Protein AF-A0AAJ1VLD1-F1 (afdb_monomer_lite)

Foldseek 3Di:
DDPVVLCVLCVLVVVLVVVVQKDWDDWDAFADCDDPHDRLLVVCVVFDDPLCNVVSVHGQWGWTKIWGPDDPPPPPDDDTWMFIWTQHGSVPQPDPVQKDAPDPPPQADEPPDPHDDAHGIWGFRTDDPQKGWTDGTCVVVDQWIWIDRNVHHTYTLQAGPNLVSSLCSLLVRGPPCSVLSVCVPPNPPDDPPPRAGPNNVSQVVVCVSRVPRDPVVSVVSSVVRGDD

Sequence (228 aa):
MDKYDYQRLVKPLIEAEDLKLIKFIGGNGPRSTKSKGKDFFNEYKDYLINKMHEFYSFTNGYSYEWEGNIPANIGGQKTSERGIINILPLDELFQKHSVIELEVGRGYYIQGEDSFSKTGQFIPVDYIEDICAGVFSKENEDEMVYFHDFGIDFYPLKINFEGYVELVFAARGYMMWQYVLVYLEYGKYDVAMLGKSRYDDFAENMPIIFPDFNMEEFIKLYESLKIK

Structure (mmCIF, N/CA/C/O backbone):
data_AF-A0AAJ1VLD1-F1
#
_entry.id   AF-A0AAJ1VLD1-F1
#
loop_
_atom_site.group_PDB
_atom_site.id
_atom_site.type_symbol
_atom_site.label_atom_id
_atom_site.label_alt_id
_atom_site.label_comp_id
_atom_site.label_asym_id
_atom_site.label_entity_id
_atom_site.label_seq_id
_atom_site.pdbx_PDB_ins_code
_atom_site.Cartn_x
_atom_site.Cartn_y
_atom_site.Cartn_z
_atom_site.occupancy
_atom_site.B_iso_or_equiv
_atom_site.auth_seq_id
_atom_site.auth_comp_id
_atom_site.auth_asym_id
_atom_site.auth_atom_id
_atom_site.pdbx_PDB_model_num
ATOM 1 N N . MET A 1 1 ? -13.226 -2.903 -4.258 1.00 80.50 1 MET A N 1
ATOM 2 C CA . MET A 1 1 ? -12.502 -3.901 -5.044 1.00 80.50 1 MET A CA 1
ATOM 3 C C . MET A 1 1 ? -13.369 -5.120 -5.287 1.00 80.50 1 MET A C 1
ATOM 5 O O . MET A 1 1 ? -13.543 -5.966 -4.411 1.00 80.50 1 MET A O 1
ATOM 9 N N . ASP A 1 2 ? -13.878 -5.222 -6.505 1.00 83.81 2 ASP A N 1
ATOM 10 C CA . ASP A 1 2 ? -14.473 -6.449 -7.017 1.00 83.81 2 ASP A CA 1
ATOM 11 C C . ASP A 1 2 ? -13.452 -7.293 -7.817 1.00 83.81 2 ASP A C 1
ATOM 13 O O . ASP A 1 2 ? -12.247 -7.022 -7.852 1.00 83.81 2 ASP A O 1
ATOM 17 N N . LYS A 1 3 ? -13.932 -8.356 -8.474 1.00 84.12 3 LYS A N 1
ATOM 18 C CA . LYS A 1 3 ? -13.092 -9.217 -9.318 1.00 84.12 3 LYS A CA 1
ATOM 19 C C . LYS A 1 3 ? -12.488 -8.469 -10.517 1.00 84.12 3 LYS A C 1
ATOM 21 O O . LYS A 1 3 ? -11.374 -8.805 -10.919 1.00 84.12 3 LYS A O 1
ATOM 26 N N . TYR A 1 4 ? -13.211 -7.521 -11.109 1.00 88.56 4 TYR A N 1
ATOM 27 C CA . TYR A 1 4 ? -12.737 -6.742 -12.252 1.00 88.56 4 TYR A CA 1
ATOM 28 C C . TYR A 1 4 ? -11.647 -5.761 -11.825 1.00 88.56 4 TYR A C 1
ATOM 30 O O . TYR A 1 4 ? -10.616 -5.684 -12.495 1.00 88.56 4 TYR A O 1
ATOM 38 N N . ASP A 1 5 ? -11.826 -5.094 -10.685 1.00 88.81 5 ASP A N 1
ATOM 39 C CA . ASP A 1 5 ? -10.804 -4.235 -10.085 1.00 88.81 5 ASP A CA 1
ATOM 40 C C . ASP A 1 5 ? -9.528 -5.022 -9.809 1.00 88.81 5 ASP A C 1
ATOM 42 O O . ASP A 1 5 ? -8.443 -4.623 -10.224 1.00 88.81 5 ASP A O 1
ATOM 46 N N . TYR A 1 6 ? -9.657 -6.188 -9.173 1.00 89.06 6 TYR A N 1
ATOM 47 C CA . TYR A 1 6 ? -8.517 -7.048 -8.881 1.00 89.06 6 TYR A CA 1
ATOM 48 C C . TYR A 1 6 ? -7.764 -7.462 -10.157 1.00 89.06 6 TYR A C 1
ATOM 50 O O . TYR A 1 6 ? -6.540 -7.351 -10.231 1.00 89.06 6 TYR A O 1
ATOM 58 N N . GLN A 1 7 ? -8.490 -7.895 -11.193 1.00 91.50 7 GLN A N 1
ATOM 59 C CA . GLN A 1 7 ? -7.885 -8.255 -12.477 1.00 91.50 7 GLN A CA 1
ATOM 60 C C . GLN A 1 7 ? -7.174 -7.065 -13.127 1.00 91.50 7 GLN A C 1
ATOM 62 O O . GLN A 1 7 ? -6.074 -7.234 -13.647 1.00 91.50 7 GLN A O 1
ATOM 67 N N . ARG A 1 8 ? -7.771 -5.868 -13.078 1.00 94.75 8 ARG A N 1
ATOM 68 C CA . ARG A 1 8 ? -7.158 -4.629 -13.574 1.00 94.75 8 ARG A CA 1
ATOM 69 C C . ARG A 1 8 ? -5.849 -4.321 -12.847 1.00 94.75 8 ARG A C 1
ATOM 71 O O . ARG A 1 8 ? -4.872 -3.989 -13.509 1.00 94.75 8 ARG A O 1
ATOM 78 N N . LEU A 1 9 ? -5.836 -4.429 -11.518 1.00 93.69 9 LEU A N 1
ATOM 79 C CA . LEU A 1 9 ? -4.686 -4.085 -10.679 1.00 93.69 9 LEU A CA 1
ATOM 80 C C . LEU A 1 9 ? -3.515 -5.065 -10.841 1.00 93.69 9 LEU A C 1
ATOM 82 O O . LEU A 1 9 ? -2.366 -4.637 -10.883 1.00 93.69 9 LEU A O 1
ATOM 86 N N . VAL A 1 10 ? -3.788 -6.367 -10.962 1.00 94.00 10 VAL A N 1
ATOM 87 C CA . VAL A 1 10 ? -2.735 -7.400 -11.040 1.00 94.00 10 VAL A CA 1
ATOM 88 C C . VAL A 1 10 ? -2.214 -7.616 -12.462 1.00 94.00 10 VAL A C 1
ATOM 90 O O . VAL A 1 10 ? -1.088 -8.079 -12.641 1.00 94.00 10 VAL A O 1
ATOM 93 N N . LYS A 1 11 ? -2.992 -7.254 -13.488 1.00 95.44 11 LYS A N 1
ATOM 94 C CA . LYS A 1 11 ? -2.634 -7.472 -14.896 1.00 95.44 11 LYS A CA 1
ATOM 95 C C . LYS A 1 11 ? -1.213 -6.997 -15.269 1.00 95.44 11 LYS A C 1
ATOM 97 O O . LYS A 1 11 ? -0.512 -7.806 -15.872 1.00 95.44 11 LYS A O 1
ATOM 102 N N . PRO A 1 12 ? -0.742 -5.790 -14.892 1.00 95.50 12 PRO A N 1
ATOM 103 C CA . 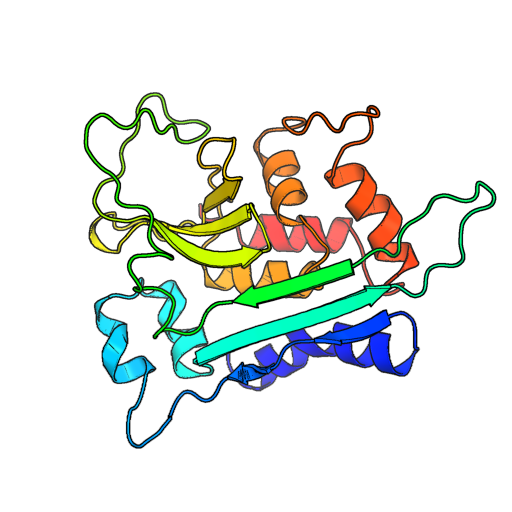PRO A 1 12 ? 0.616 -5.353 -15.233 1.00 95.50 12 PRO A CA 1
ATOM 104 C C . PRO A 1 12 ? 1.725 -6.256 -14.671 1.00 95.50 12 PRO A C 1
ATOM 106 O O . PRO A 1 12 ? 2.740 -6.458 -15.331 1.00 95.50 12 PRO A O 1
ATOM 109 N N . LEU A 1 13 ? 1.534 -6.835 -13.477 1.00 95.50 13 LEU A N 1
ATOM 110 C CA . LEU A 1 13 ? 2.495 -7.778 -12.888 1.00 95.50 13 LEU A CA 1
ATOM 111 C C . LEU A 1 13 ? 2.548 -9.080 -13.696 1.00 95.50 13 LEU A C 1
ATOM 113 O O . LEU A 1 13 ? 3.633 -9.531 -14.051 1.00 95.50 13 LEU A O 1
ATOM 117 N N . ILE A 1 14 ? 1.383 -9.633 -14.053 1.00 94.94 14 ILE A N 1
ATOM 118 C CA . ILE A 1 14 ? 1.285 -10.856 -14.869 1.00 94.94 14 ILE A CA 1
ATOM 119 C C . ILE A 1 14 ? 1.929 -10.640 -16.244 1.00 94.94 14 ILE A C 1
ATOM 121 O O . ILE A 1 14 ? 2.723 -11.461 -16.694 1.00 94.94 14 ILE A O 1
ATOM 125 N N . GLU A 1 15 ? 1.626 -9.521 -16.906 1.00 96.06 15 GLU A N 1
ATOM 126 C CA . GLU A 1 15 ? 2.201 -9.203 -18.217 1.00 96.06 15 GLU A CA 1
ATOM 127 C C . GLU A 1 15 ? 3.729 -9.049 -18.143 1.00 96.06 15 GLU A C 1
ATOM 129 O O . GLU A 1 15 ? 4.442 -9.517 -19.033 1.00 96.06 15 GLU A O 1
ATOM 134 N N . ALA A 1 16 ? 4.255 -8.455 -17.068 1.00 95.38 16 ALA A N 1
ATOM 135 C CA . ALA A 1 16 ? 5.694 -8.332 -16.856 1.00 95.38 16 ALA A CA 1
ATOM 136 C C . ALA A 1 16 ? 6.385 -9.684 -16.600 1.00 95.38 16 ALA A C 1
ATOM 138 O O . ALA A 1 16 ? 7.505 -9.892 -17.077 1.00 95.38 16 ALA A O 1
ATOM 139 N N . GLU A 1 17 ? 5.735 -10.613 -15.891 1.00 95.00 17 GLU A N 1
ATOM 140 C CA . GLU A 1 17 ? 6.215 -11.994 -15.738 1.00 95.00 17 GLU A CA 1
ATOM 141 C C . GLU A 1 17 ? 6.241 -12.740 -17.078 1.00 95.00 17 GLU A C 1
ATOM 143 O O . GLU A 1 17 ? 7.254 -13.353 -17.425 1.00 95.00 17 GLU A O 1
ATOM 148 N N . ASP A 1 18 ? 5.160 -12.655 -17.860 1.00 95.44 18 ASP A N 1
ATOM 149 C CA . ASP A 1 18 ? 5.040 -13.309 -19.170 1.00 95.44 18 ASP A CA 1
ATOM 150 C C . ASP A 1 18 ? 6.112 -12.810 -20.153 1.00 95.44 18 ASP A C 1
ATOM 152 O O . ASP A 1 18 ? 6.708 -13.588 -20.909 1.00 95.44 18 ASP A O 1
ATOM 156 N N . LEU A 1 19 ? 6.409 -11.508 -20.104 1.00 94.94 19 LEU A N 1
ATOM 157 C CA . LEU A 1 19 ? 7.484 -10.867 -20.864 1.00 94.94 19 LEU A CA 1
ATOM 158 C C . LEU A 1 19 ? 8.881 -11.106 -20.268 1.00 94.94 19 LEU A C 1
ATOM 160 O O . LEU A 1 19 ? 9.876 -10.702 -20.874 1.00 94.94 19 LEU A O 1
ATOM 164 N N . LYS A 1 20 ? 8.977 -11.788 -19.119 1.00 94.25 20 LYS A N 1
ATOM 165 C CA . LYS A 1 20 ? 10.219 -12.073 -18.381 1.00 94.25 20 LYS A CA 1
ATOM 166 C C . LYS A 1 20 ? 10.991 -10.819 -17.971 1.00 94.25 20 LYS A C 1
ATOM 168 O O . LYS A 1 20 ? 12.212 -10.867 -17.819 1.00 94.25 20 LYS A O 1
ATOM 173 N N . LEU A 1 21 ? 10.295 -9.704 -17.780 1.00 92.88 21 LEU A N 1
ATOM 174 C CA . LEU A 1 21 ? 10.872 -8.468 -17.249 1.00 92.88 21 LEU A CA 1
ATOM 175 C C . LEU A 1 21 ? 11.139 -8.593 -15.748 1.00 92.88 21 LEU A C 1
ATOM 177 O O . LEU A 1 21 ? 12.134 -8.083 -15.234 1.00 92.88 21 LEU A O 1
ATOM 181 N N . ILE A 1 22 ? 10.282 -9.352 -15.070 1.00 95.19 22 ILE A N 1
ATOM 182 C CA . ILE A 1 22 ? 10.434 -9.736 -13.673 1.00 95.19 22 ILE A CA 1
ATOM 183 C C . ILE A 1 22 ? 10.361 -11.255 -13.532 1.00 95.19 22 ILE A C 1
ATOM 185 O O . ILE A 1 22 ? 9.959 -11.978 -14.448 1.00 95.19 22 ILE A O 1
ATOM 189 N N . LYS A 1 23 ? 10.753 -11.739 -12.361 1.00 95.06 23 LYS A N 1
ATOM 190 C CA . LYS A 1 23 ? 10.614 -13.123 -11.929 1.00 95.06 23 LYS A CA 1
ATOM 191 C C . LYS A 1 23 ? 9.865 -13.143 -10.603 1.00 95.06 23 LYS A C 1
ATOM 193 O O . LYS A 1 23 ? 10.333 -12.542 -9.640 1.00 95.06 23 LYS A O 1
ATOM 198 N N . PHE A 1 24 ? 8.762 -13.881 -10.532 1.00 95.38 24 PHE A N 1
ATOM 199 C CA . PHE A 1 24 ? 8.114 -14.199 -9.263 1.00 95.38 24 PHE A CA 1
ATOM 200 C C . PHE A 1 24 ? 9.042 -15.040 -8.379 1.00 95.38 24 PHE A C 1
ATOM 202 O O . PHE A 1 24 ? 9.574 -16.069 -8.816 1.00 95.38 24 PHE A O 1
ATOM 209 N N . ILE A 1 25 ? 9.237 -14.601 -7.137 1.00 95.06 25 ILE A N 1
ATOM 210 C CA . ILE A 1 25 ? 10.102 -15.286 -6.166 1.00 95.06 25 ILE A CA 1
ATOM 211 C C . ILE A 1 25 ? 9.378 -15.665 -4.869 1.00 95.06 25 ILE A C 1
ATOM 213 O O . ILE A 1 25 ? 9.896 -16.501 -4.129 1.00 95.06 25 ILE A O 1
ATOM 217 N N . GLY A 1 26 ? 8.170 -15.148 -4.617 1.00 94.69 26 GLY A N 1
ATOM 218 C CA . GLY A 1 26 ? 7.413 -15.485 -3.412 1.00 94.69 26 GLY A CA 1
ATOM 219 C C . GLY A 1 26 ? 6.050 -14.800 -3.306 1.00 94.69 26 GLY A C 1
ATOM 220 O O . GLY A 1 26 ? 5.735 -13.878 -4.048 1.00 94.69 26 GLY A O 1
ATOM 221 N N . GLY A 1 27 ? 5.223 -15.261 -2.367 1.00 91.44 27 GLY A N 1
ATOM 222 C CA . GLY A 1 27 ? 3.883 -14.719 -2.112 1.00 91.44 27 GLY A CA 1
ATOM 223 C C . GLY A 1 27 ? 2.756 -15.722 -2.360 1.00 91.44 27 GLY A C 1
ATOM 224 O O . GLY A 1 27 ? 2.965 -16.806 -2.898 1.00 91.44 27 GLY A O 1
ATOM 225 N N . ASN A 1 28 ? 1.548 -15.362 -1.928 1.00 88.62 28 ASN A N 1
ATOM 226 C CA . ASN A 1 28 ? 0.358 -16.218 -1.984 1.00 88.62 28 ASN A CA 1
ATOM 227 C C . ASN A 1 28 ? -0.762 -15.642 -2.864 1.00 88.62 28 ASN A C 1
ATOM 229 O O . ASN A 1 28 ? -1.858 -16.200 -2.897 1.00 88.62 28 ASN A O 1
ATOM 233 N N . GLY A 1 29 ? -0.518 -14.520 -3.546 1.00 90.94 29 GLY A N 1
ATOM 234 C CA . GLY A 1 29 ? -1.558 -13.759 -4.226 1.00 90.94 29 GLY A CA 1
ATOM 235 C C . GLY A 1 29 ? -2.702 -13.408 -3.260 1.00 90.94 29 GLY A C 1
ATOM 236 O O . GLY A 1 29 ? -2.439 -13.147 -2.081 1.00 90.94 29 GLY A O 1
ATOM 237 N N . PRO A 1 30 ? -3.967 -13.401 -3.722 1.00 91.88 30 PRO A N 1
ATOM 238 C CA . PRO A 1 30 ? -5.121 -13.153 -2.868 1.00 91.88 30 PRO A CA 1
ATOM 239 C C . PRO A 1 30 ? -5.367 -14.357 -1.950 1.00 91.88 30 PRO A C 1
ATOM 241 O O . PRO A 1 30 ? -5.496 -15.497 -2.403 1.00 91.88 30 PRO A O 1
ATOM 244 N N . ARG A 1 31 ? -5.449 -14.110 -0.641 1.00 91.50 31 ARG A N 1
ATOM 245 C CA . ARG A 1 31 ? -5.648 -15.155 0.370 1.00 91.50 31 ARG A CA 1
ATOM 246 C C . ARG A 1 31 ? -7.140 -15.429 0.596 1.00 91.50 31 ARG A C 1
ATOM 248 O O . ARG A 1 31 ? -7.981 -14.534 0.551 1.00 91.50 31 ARG A O 1
ATOM 255 N N . SER A 1 32 ? -7.481 -16.681 0.903 1.00 89.25 32 SER A N 1
ATOM 256 C CA . SER A 1 32 ? -8.873 -17.087 1.152 1.00 89.25 32 SER A CA 1
ATOM 257 C C . SER A 1 32 ? -9.491 -16.352 2.347 1.00 89.25 32 SER A C 1
ATOM 259 O O . SER A 1 32 ? -8.937 -16.371 3.445 1.00 89.25 32 SER A O 1
ATOM 261 N N . THR A 1 33 ? -10.699 -15.811 2.168 1.00 87.44 33 THR A N 1
ATOM 262 C CA . THR A 1 33 ? -11.523 -15.220 3.243 1.00 87.44 33 THR A CA 1
ATOM 263 C C . THR A 1 33 ? -12.087 -16.250 4.218 1.00 87.44 33 THR A C 1
ATOM 265 O O . THR A 1 33 ? -12.607 -15.886 5.274 1.00 87.44 33 THR A O 1
ATOM 268 N N . LYS A 1 34 ? -11.967 -17.546 3.898 1.00 88.38 34 LYS A N 1
ATOM 269 C CA . LYS A 1 34 ? -12.431 -18.647 4.745 1.00 88.38 34 LYS A CA 1
ATOM 270 C C . LYS A 1 34 ? -11.351 -19.696 4.960 1.00 88.38 34 LYS A C 1
ATOM 272 O O . LYS A 1 34 ? -10.724 -20.158 4.007 1.00 88.38 34 LYS A O 1
ATOM 277 N N . SER A 1 35 ? -11.183 -20.132 6.205 1.00 84.25 35 SER A N 1
ATOM 278 C CA . SER A 1 35 ? -10.289 -21.237 6.566 1.00 84.25 35 SER A CA 1
ATOM 279 C C . SER A 1 35 ? -10.838 -22.000 7.763 1.00 84.25 35 SER A C 1
ATOM 281 O O . SER A 1 35 ? -11.310 -21.400 8.723 1.00 84.25 35 SER A O 1
ATOM 283 N N . LYS A 1 36 ? -10.801 -23.338 7.710 1.00 79.00 36 LYS A N 1
ATOM 284 C CA . LYS A 1 36 ? -11.232 -24.227 8.810 1.00 79.00 36 LYS A CA 1
ATOM 285 C C . LYS A 1 36 ? -12.612 -23.867 9.404 1.00 79.00 36 LYS A C 1
ATOM 287 O O . LYS A 1 36 ? -12.815 -23.958 10.609 1.00 79.00 36 LYS A O 1
ATOM 292 N N . GLY A 1 37 ? -13.559 -23.451 8.557 1.00 76.38 37 GLY A N 1
ATOM 293 C CA . GLY A 1 37 ? -14.921 -23.077 8.966 1.00 76.38 37 GLY A CA 1
ATOM 294 C C . GLY A 1 37 ? -15.074 -21.664 9.541 1.00 76.38 37 GLY A C 1
ATOM 295 O O . GLY A 1 37 ? -16.193 -21.276 9.860 1.00 76.38 37 GLY A O 1
ATOM 296 N N . LYS A 1 38 ? -13.991 -20.887 9.639 1.00 81.19 38 LYS A N 1
ATOM 297 C CA . LYS A 1 38 ? -14.027 -19.469 9.999 1.00 81.19 38 LYS A CA 1
ATOM 298 C C . LYS A 1 38 ? -14.177 -18.601 8.758 1.00 81.19 38 LYS A C 1
ATOM 300 O O . LYS A 1 38 ? -13.590 -18.897 7.718 1.00 81.19 38 LYS A O 1
ATOM 305 N N . ASP A 1 39 ? -14.955 -17.539 8.899 1.00 91.25 39 ASP A N 1
ATOM 306 C CA . ASP A 1 39 ? -15.052 -16.433 7.953 1.00 91.25 39 ASP A CA 1
ATOM 307 C C . ASP A 1 39 ? -14.317 -15.249 8.580 1.00 91.25 39 ASP A C 1
ATOM 309 O O . ASP A 1 39 ? -14.811 -14.651 9.537 1.00 91.25 39 ASP A O 1
ATOM 313 N N . PHE A 1 40 ? -13.104 -14.979 8.091 1.00 91.25 40 PHE A N 1
ATOM 314 C CA . PHE A 1 40 ? -12.213 -13.998 8.709 1.00 91.25 40 PHE A CA 1
ATOM 315 C C . PHE A 1 40 ? -12.830 -12.600 8.676 1.00 91.25 40 PHE A C 1
ATOM 317 O O . PHE A 1 40 ? -12.822 -11.899 9.681 1.00 91.25 40 PHE A O 1
ATOM 324 N N . PHE A 1 41 ? -13.443 -12.205 7.558 1.00 93.12 41 PHE A N 1
ATOM 325 C CA . PHE A 1 41 ? -14.065 -10.889 7.465 1.00 93.12 41 PHE A CA 1
ATOM 326 C C . PHE A 1 41 ? -15.162 -10.717 8.517 1.00 93.12 41 PHE A C 1
ATOM 328 O O . PHE A 1 41 ? -15.177 -9.724 9.238 1.00 93.12 41 PHE A O 1
ATOM 335 N N . ASN A 1 42 ? -16.047 -11.704 8.669 1.00 93.44 42 ASN A N 1
ATOM 336 C CA . ASN A 1 42 ? -17.091 -11.632 9.688 1.00 93.44 42 ASN A CA 1
ATOM 337 C C . ASN A 1 42 ? -16.552 -11.651 11.127 1.00 93.44 42 ASN A C 1
ATOM 339 O O . ASN A 1 42 ? -17.199 -11.069 11.994 1.00 93.44 42 ASN A O 1
ATOM 343 N N . GLU A 1 43 ? -15.404 -12.289 11.374 1.00 92.88 43 GLU A N 1
ATOM 344 C CA . GLU A 1 43 ? -14.734 -12.309 12.683 1.00 92.88 43 GLU A CA 1
ATOM 345 C C . GLU A 1 43 ? -14.122 -10.941 13.037 1.00 92.88 43 GLU A C 1
ATOM 347 O O . GLU A 1 43 ? -14.195 -10.532 14.194 1.00 92.88 43 GLU A O 1
ATOM 352 N N . TYR A 1 44 ? -13.572 -10.214 12.055 1.00 92.44 44 TYR A N 1
ATOM 353 C CA . TYR A 1 44 ? -12.771 -9.008 12.312 1.00 92.44 44 TYR A CA 1
ATOM 354 C C . TYR A 1 44 ? -13.402 -7.673 11.884 1.00 92.44 44 TYR A C 1
ATOM 356 O O . TYR A 1 44 ? -12.910 -6.626 12.298 1.00 92.44 44 TYR A O 1
ATOM 364 N N . LYS A 1 45 ? -14.482 -7.662 11.091 1.00 93.75 45 LYS A N 1
ATOM 365 C CA . LYS A 1 45 ? -15.056 -6.435 10.491 1.00 93.75 45 LYS A CA 1
ATOM 366 C C . LYS A 1 45 ? -15.344 -5.297 11.474 1.00 93.75 45 LYS A C 1
ATOM 368 O O . LYS A 1 45 ? -15.215 -4.137 11.108 1.00 93.75 45 LYS A O 1
ATOM 373 N N . ASP A 1 46 ? -15.708 -5.596 12.718 1.00 93.44 46 ASP A N 1
ATOM 374 C CA . ASP A 1 46 ? -16.070 -4.550 13.681 1.00 93.44 46 ASP A CA 1
ATOM 375 C C . ASP A 1 46 ? -14.842 -3.761 14.173 1.00 93.44 46 ASP A C 1
ATOM 377 O O . ASP A 1 46 ? -14.975 -2.585 14.524 1.00 93.44 46 ASP A O 1
ATOM 381 N N . TYR A 1 47 ? -13.652 -4.371 14.096 1.00 90.94 47 TYR A N 1
ATOM 382 C CA . TYR A 1 47 ? -12.354 -3.769 14.424 1.00 90.94 47 TYR A CA 1
ATOM 383 C C . TYR A 1 47 ? -11.736 -2.992 13.257 1.00 90.94 47 TYR A C 1
ATOM 385 O O . TYR A 1 47 ? -10.807 -2.213 13.458 1.00 90.94 47 TYR A O 1
ATOM 393 N N . LEU A 1 48 ? -12.236 -3.195 12.037 1.00 92.94 48 LEU A N 1
ATOM 394 C CA . LEU A 1 48 ? -11.728 -2.525 10.848 1.00 92.94 48 LEU A CA 1
ATOM 395 C C . LEU A 1 48 ? -12.308 -1.113 10.719 1.00 92.94 48 LEU A C 1
ATOM 397 O O . LEU A 1 48 ? -13.470 -0.849 11.062 1.00 92.94 48 LEU A O 1
ATOM 401 N N . ILE A 1 49 ? -11.502 -0.209 10.159 1.00 93.25 49 ILE A N 1
ATOM 402 C CA . ILE A 1 49 ? -12.028 1.025 9.573 1.00 93.25 49 ILE A CA 1
ATOM 403 C C . ILE A 1 49 ? -12.852 0.671 8.328 1.00 93.25 49 ILE A C 1
ATOM 405 O O . ILE A 1 49 ? -12.538 -0.277 7.602 1.00 93.25 49 ILE A O 1
ATOM 409 N N . ASN A 1 50 ? -13.902 1.445 8.047 1.00 93.50 50 ASN A N 1
ATOM 410 C CA . ASN A 1 50 ? -14.859 1.118 6.981 1.00 93.50 50 ASN A CA 1
ATOM 411 C C . ASN A 1 50 ? -14.185 0.966 5.607 1.00 93.50 50 ASN A C 1
ATOM 413 O O . ASN A 1 50 ? -14.557 0.090 4.829 1.00 93.50 50 ASN A O 1
ATOM 417 N N . LYS A 1 51 ? -13.142 1.763 5.346 1.00 94.81 51 LYS A N 1
ATOM 418 C CA . LYS A 1 51 ? -12.334 1.738 4.116 1.00 94.81 51 LYS A CA 1
ATOM 419 C C . LYS A 1 51 ? -11.556 0.445 3.878 1.00 94.81 51 LYS A C 1
ATOM 421 O O . LYS A 1 51 ? -11.086 0.205 2.777 1.00 94.81 51 LYS A O 1
ATOM 426 N N . MET A 1 52 ? -11.445 -0.424 4.876 1.00 95.50 52 MET A N 1
ATOM 427 C CA . MET A 1 52 ? -10.835 -1.745 4.718 1.00 95.50 52 MET A CA 1
ATOM 428 C C . MET A 1 52 ? -11.854 -2.816 4.313 1.00 95.50 52 MET A C 1
ATOM 430 O O . MET A 1 52 ? -11.471 -3.875 3.815 1.00 95.50 52 MET A O 1
ATOM 434 N N . HIS A 1 53 ? -13.153 -2.570 4.511 1.00 94.94 53 HIS A N 1
ATOM 435 C CA . HIS A 1 53 ? -14.162 -3.624 4.419 1.00 94.94 53 HIS A CA 1
ATOM 436 C C . HIS A 1 53 ? -14.243 -4.240 3.032 1.00 94.94 53 HIS A C 1
ATOM 438 O O . HIS A 1 53 ? -14.323 -5.459 2.913 1.00 94.94 53 HIS A O 1
ATOM 444 N N . GLU A 1 54 ? -14.219 -3.418 1.986 1.00 93.50 54 GLU A N 1
ATOM 445 C CA . GLU A 1 54 ? -14.420 -3.915 0.632 1.00 93.50 54 GLU A CA 1
ATOM 446 C C . GLU A 1 54 ? -13.299 -4.883 0.228 1.00 93.50 54 GLU A C 1
ATOM 448 O O . GLU A 1 54 ? -13.574 -6.016 -0.166 1.00 93.50 54 GLU A O 1
ATOM 453 N N . PHE A 1 55 ? -12.041 -4.490 0.445 1.00 95.19 55 PHE A N 1
ATOM 454 C CA . PHE A 1 55 ? -10.879 -5.344 0.202 1.00 95.19 55 PHE A CA 1
ATOM 455 C C . PHE A 1 55 ? -10.933 -6.637 1.025 1.00 95.19 55 PHE A C 1
ATOM 457 O O . PHE A 1 55 ? -10.823 -7.725 0.459 1.00 95.19 55 PHE A O 1
ATOM 464 N N . TYR A 1 56 ? -11.160 -6.542 2.340 1.00 95.19 56 TYR A N 1
ATOM 465 C CA . TYR A 1 56 ? -11.122 -7.717 3.216 1.00 95.19 56 TYR A CA 1
ATOM 466 C C . TYR A 1 56 ? -12.343 -8.634 3.099 1.00 95.19 56 TYR A C 1
ATOM 468 O O . TYR A 1 56 ? -12.261 -9.821 3.417 1.00 95.19 56 TYR A O 1
ATOM 476 N N . SER A 1 57 ? -13.464 -8.124 2.587 1.00 93.94 57 SER A N 1
ATOM 477 C CA . SER A 1 57 ? -14.611 -8.953 2.207 1.00 93.94 57 SER A CA 1
ATOM 478 C C . SER A 1 57 ? -14.324 -9.810 0.968 1.00 93.94 57 SER A C 1
ATOM 480 O O . SER A 1 57 ? -14.908 -10.885 0.811 1.00 93.94 57 SER A O 1
ATOM 482 N N . PHE A 1 58 ? -13.403 -9.358 0.109 1.00 93.06 58 PHE A N 1
ATOM 483 C CA . PHE A 1 58 ? -12.989 -10.052 -1.105 1.00 93.06 58 PHE A CA 1
ATOM 484 C C . PHE A 1 58 ? -11.811 -11.008 -0.867 1.00 93.06 58 PHE A C 1
ATOM 486 O O . PHE A 1 58 ? -11.840 -12.144 -1.343 1.00 93.06 58 PHE A O 1
ATOM 493 N N . THR A 1 59 ? -10.787 -10.578 -0.122 1.00 93.75 59 THR A N 1
ATOM 494 C CA . THR A 1 59 ? -9.552 -11.341 0.122 1.00 93.75 59 THR A CA 1
ATOM 495 C C . THR A 1 59 ? -9.049 -11.156 1.552 1.00 93.75 59 THR A C 1
ATOM 497 O O . THR A 1 59 ? -9.090 -10.057 2.090 1.00 93.75 59 THR A O 1
ATOM 500 N N . ASN A 1 60 ? -8.518 -12.203 2.184 1.00 94.50 60 ASN A N 1
ATOM 501 C CA . ASN A 1 60 ? -7.919 -12.097 3.522 1.00 94.50 60 ASN A CA 1
ATOM 502 C C . ASN A 1 60 ? -6.456 -11.633 3.438 1.00 94.50 60 ASN A C 1
ATOM 504 O O . ASN A 1 60 ? -5.559 -12.364 3.842 1.00 94.50 60 ASN A O 1
ATOM 508 N N . GLY A 1 61 ? -6.197 -10.471 2.843 1.00 94.50 61 GLY A N 1
ATOM 509 C CA . GLY A 1 61 ? -4.837 -10.014 2.539 1.00 94.50 61 GLY A CA 1
ATOM 510 C C . GLY A 1 61 ? -4.338 -10.460 1.162 1.00 94.50 61 GLY A C 1
ATOM 511 O O . GLY A 1 61 ? -5.026 -11.170 0.419 1.00 94.50 61 GLY A O 1
ATOM 512 N N . TYR A 1 62 ? -3.138 -10.013 0.808 1.00 95.31 62 TYR A N 1
ATOM 513 C CA . TYR A 1 62 ? -2.501 -10.267 -0.480 1.00 95.31 62 TYR A CA 1
ATOM 514 C C . TYR A 1 62 ? -0.982 -10.267 -0.327 1.00 95.31 62 TYR A C 1
ATOM 516 O O . TYR A 1 62 ? -0.441 -9.357 0.295 1.00 95.31 62 TYR A O 1
ATOM 524 N N . SER A 1 63 ? -0.280 -11.239 -0.917 1.00 95.81 63 SER A N 1
ATOM 525 C CA . SER A 1 63 ? 1.183 -11.157 -0.996 1.00 95.81 63 SER A CA 1
ATOM 526 C C . SER A 1 63 ? 1.756 -11.541 -2.349 1.00 95.81 63 SER A C 1
ATOM 528 O O . SER A 1 63 ? 1.333 -12.524 -2.957 1.00 95.81 63 SER A O 1
ATOM 530 N N . TYR A 1 64 ? 2.737 -10.775 -2.813 1.00 96.44 64 TYR A N 1
ATOM 531 C CA . TYR A 1 64 ? 3.419 -10.996 -4.081 1.00 96.44 64 TYR A CA 1
ATOM 532 C C . TYR A 1 64 ? 4.815 -10.374 -4.036 1.00 96.44 64 TYR A C 1
ATOM 534 O O . TYR A 1 64 ? 4.959 -9.209 -3.674 1.00 96.44 64 TYR A O 1
ATOM 542 N N . GLU A 1 65 ? 5.824 -11.147 -4.415 1.00 96.56 65 GLU A N 1
ATOM 543 C CA . GLU A 1 65 ? 7.228 -10.762 -4.401 1.00 96.56 65 GLU A CA 1
ATOM 544 C C . GLU A 1 65 ? 7.884 -11.112 -5.736 1.00 96.56 65 GLU A C 1
ATOM 546 O O . GLU A 1 65 ? 7.745 -12.228 -6.256 1.00 96.56 65 GLU A O 1
ATOM 551 N N . TRP A 1 66 ? 8.628 -10.154 -6.279 1.00 96.50 66 TRP A N 1
ATOM 552 C CA . TRP A 1 66 ? 9.316 -10.294 -7.552 1.00 96.50 66 TRP A CA 1
ATOM 553 C C . TRP A 1 66 ? 10.717 -9.691 -7.531 1.00 96.50 66 TRP A C 1
ATOM 555 O O . TRP A 1 66 ? 11.027 -8.781 -6.764 1.00 96.50 66 TRP A O 1
ATOM 565 N N . GLU A 1 67 ? 11.544 -10.188 -8.444 1.00 95.06 67 GLU A N 1
ATOM 566 C CA . GLU A 1 67 ? 12.895 -9.716 -8.727 1.00 95.06 67 GLU A CA 1
ATOM 567 C C . GLU A 1 67 ? 12.984 -9.272 -10.195 1.00 95.06 67 GLU A C 1
ATOM 569 O O . GLU A 1 67 ? 12.510 -9.968 -11.095 1.00 95.06 67 GLU A O 1
ATOM 574 N N . GLY A 1 68 ? 13.540 -8.091 -10.447 1.00 92.19 68 GLY A N 1
ATOM 575 C CA . GLY A 1 68 ? 13.666 -7.494 -11.771 1.00 92.19 68 GLY A CA 1
ATOM 576 C C . GLY A 1 68 ? 14.846 -8.069 -12.546 1.00 92.19 68 GLY A C 1
ATOM 577 O O . GLY A 1 68 ? 15.974 -8.118 -12.052 1.00 92.19 68 GLY A O 1
ATOM 578 N N . ASN A 1 69 ? 14.612 -8.434 -13.805 1.00 85.00 69 ASN A N 1
ATOM 579 C CA . ASN A 1 69 ? 15.646 -8.919 -14.716 1.00 85.00 69 ASN A CA 1
ATOM 580 C C . ASN A 1 69 ? 16.332 -7.741 -15.423 1.00 85.00 69 ASN A C 1
ATOM 582 O O . ASN A 1 69 ? 16.240 -7.583 -16.640 1.00 85.00 69 ASN A O 1
ATOM 586 N N . ILE A 1 70 ? 17.014 -6.885 -14.659 1.00 72.06 70 ILE A N 1
ATOM 587 C CA . ILE A 1 70 ? 17.744 -5.746 -15.228 1.00 72.06 70 ILE A CA 1
ATOM 588 C C . ILE A 1 70 ? 19.149 -6.208 -15.642 1.00 72.06 70 ILE A C 1
ATOM 590 O O . ILE A 1 70 ? 19.865 -6.795 -14.825 1.00 72.06 70 ILE A O 1
ATOM 594 N N . PRO A 1 71 ? 19.597 -5.930 -16.880 1.00 57.66 71 PRO A N 1
ATOM 595 C CA . PRO A 1 71 ? 20.986 -6.138 -17.265 1.00 57.66 71 PRO A CA 1
ATOM 596 C C . PRO A 1 71 ? 21.901 -5.346 -16.327 1.00 57.66 71 PRO A C 1
ATOM 598 O O . PRO A 1 71 ? 21.714 -4.142 -16.157 1.00 57.66 71 PRO A O 1
ATOM 601 N N . ALA A 1 72 ? 22.894 -6.000 -15.721 1.00 53.12 72 ALA A N 1
ATOM 602 C CA . ALA A 1 72 ? 23.869 -5.319 -14.876 1.00 53.12 72 ALA A CA 1
ATOM 603 C C . ALA A 1 72 ? 24.472 -4.129 -15.642 1.00 53.12 72 ALA A C 1
ATOM 605 O O . ALA A 1 72 ? 25.151 -4.318 -16.653 1.00 53.12 72 ALA A O 1
ATOM 606 N N . ASN A 1 73 ? 24.213 -2.902 -15.179 1.00 48.16 73 ASN A N 1
ATOM 607 C CA . ASN A 1 73 ? 24.849 -1.728 -15.762 1.00 48.16 73 ASN A CA 1
ATOM 608 C C . ASN A 1 73 ? 26.375 -1.875 -15.648 1.00 48.16 73 ASN A C 1
ATOM 610 O O . ASN A 1 73 ? 26.903 -2.402 -14.663 1.00 48.16 73 ASN A O 1
ATOM 614 N N . ILE A 1 74 ? 27.065 -1.415 -16.694 1.00 43.97 74 ILE A N 1
ATOM 615 C CA . ILE A 1 74 ? 28.522 -1.411 -16.860 1.00 43.97 74 ILE A CA 1
ATOM 616 C C . ILE A 1 74 ? 29.139 -0.690 -15.648 1.00 43.97 74 ILE A C 1
ATOM 618 O O . ILE A 1 74 ? 29.179 0.534 -15.598 1.00 43.97 74 ILE A O 1
ATOM 622 N N . GLY A 1 75 ? 29.537 -1.448 -14.627 1.00 51.16 75 GLY A N 1
ATOM 623 C CA . GLY A 1 75 ? 29.909 -0.906 -13.313 1.00 51.16 75 GLY A CA 1
ATOM 624 C C . GLY A 1 75 ? 29.862 -1.920 -12.165 1.00 51.16 75 GLY A C 1
ATOM 625 O O . GLY A 1 75 ? 30.464 -1.684 -11.126 1.00 51.16 75 GLY A O 1
ATOM 626 N N . GLY A 1 76 ? 29.222 -3.081 -12.356 1.00 45.22 76 GLY A N 1
ATOM 627 C CA . GLY A 1 76 ? 29.455 -4.268 -11.518 1.00 45.22 76 GLY A CA 1
ATOM 628 C C . GLY A 1 76 ? 28.761 -4.299 -10.152 1.00 45.22 76 GLY A C 1
ATOM 629 O O . GLY A 1 76 ? 28.981 -5.245 -9.402 1.00 45.22 76 GLY A O 1
ATOM 630 N N . GLN A 1 77 ? 27.900 -3.333 -9.828 1.00 46.91 77 GLN A N 1
ATOM 631 C CA . GLN A 1 77 ? 27.097 -3.350 -8.599 1.00 46.91 77 GLN A CA 1
ATOM 632 C C . GLN A 1 77 ? 25.693 -2.781 -8.832 1.00 46.91 77 GLN A C 1
ATOM 634 O O . GLN A 1 77 ? 25.356 -1.711 -8.338 1.00 46.91 77 GLN A O 1
ATOM 639 N N . LYS A 1 78 ? 24.842 -3.503 -9.563 1.00 53.56 78 LYS A N 1
ATOM 640 C CA . LYS A 1 78 ? 23.399 -3.374 -9.338 1.00 53.56 78 LYS A CA 1
ATOM 641 C C . LYS A 1 78 ? 22.892 -4.724 -8.860 1.00 53.56 78 LYS A C 1
ATOM 643 O O . LYS A 1 78 ? 22.827 -5.676 -9.634 1.00 53.56 78 LYS A O 1
ATOM 648 N N . THR A 1 79 ? 22.663 -4.809 -7.550 1.00 55.44 79 THR A N 1
ATOM 649 C CA . THR A 1 79 ? 21.810 -5.835 -6.951 1.00 55.44 79 THR A CA 1
ATOM 650 C C . THR A 1 79 ? 20.452 -5.733 -7.632 1.00 55.44 79 THR A C 1
ATOM 652 O O . THR A 1 79 ? 20.024 -4.629 -7.968 1.00 55.44 79 THR A O 1
ATOM 655 N N . SER A 1 80 ? 19.822 -6.861 -7.917 1.00 69.19 80 SER A N 1
ATOM 656 C CA . SER A 1 80 ? 18.513 -6.900 -8.556 1.00 69.19 80 SER A CA 1
ATOM 657 C C . SER A 1 80 ? 17.516 -5.976 -7.851 1.00 69.19 80 SER A C 1
ATOM 659 O O . SER A 1 80 ? 17.428 -5.950 -6.623 1.00 69.19 80 SER A O 1
ATOM 661 N N . GLU A 1 81 ? 16.785 -5.186 -8.637 1.00 88.88 81 GLU A N 1
ATOM 662 C CA . GLU A 1 81 ? 15.640 -4.440 -8.116 1.00 88.88 81 GLU A CA 1
ATOM 663 C C . GLU A 1 81 ? 14.552 -5.449 -7.747 1.00 88.88 81 GLU A C 1
ATOM 665 O O . GLU A 1 81 ? 14.400 -6.470 -8.418 1.00 88.88 81 GLU A O 1
ATOM 670 N N . ARG A 1 82 ? 13.796 -5.187 -6.687 1.00 92.44 82 ARG A N 1
ATOM 671 C CA . ARG A 1 82 ? 12.746 -6.093 -6.209 1.00 92.44 82 ARG A CA 1
ATOM 672 C C . ARG A 1 82 ? 11.494 -5.319 -5.850 1.00 92.44 82 ARG A C 1
ATOM 674 O O . ARG A 1 82 ? 11.560 -4.125 -5.548 1.00 92.44 82 ARG A O 1
ATOM 681 N N . GLY A 1 83 ? 10.369 -6.015 -5.827 1.00 94.75 83 GLY A N 1
ATOM 682 C CA . GLY A 1 83 ? 9.134 -5.474 -5.288 1.00 94.75 83 GLY A CA 1
ATOM 683 C C . GLY A 1 83 ? 8.392 -6.491 -4.446 1.00 94.75 83 GLY A C 1
ATOM 684 O O . GLY A 1 83 ? 8.437 -7.692 -4.705 1.00 94.75 83 GLY A O 1
ATOM 685 N N . ILE A 1 84 ? 7.740 -5.975 -3.412 1.00 95.75 84 ILE A N 1
ATOM 686 C CA . ILE A 1 84 ? 6.980 -6.699 -2.410 1.00 95.75 84 ILE A CA 1
ATOM 687 C C . ILE A 1 84 ? 5.657 -5.963 -2.220 1.00 95.75 84 ILE A C 1
ATOM 689 O O . ILE A 1 84 ? 5.624 -4.769 -1.937 1.00 95.75 84 ILE A O 1
ATOM 693 N N . ILE A 1 85 ? 4.563 -6.697 -2.369 1.00 96.12 85 ILE A N 1
ATOM 694 C CA . ILE A 1 85 ? 3.251 -6.325 -1.847 1.00 96.12 85 ILE A CA 1
ATOM 695 C C . ILE A 1 85 ? 2.979 -7.317 -0.725 1.00 96.12 85 ILE A C 1
ATOM 697 O O . ILE A 1 85 ? 2.980 -8.520 -0.996 1.00 96.12 85 ILE A O 1
ATOM 701 N N . ASN A 1 86 ? 2.762 -6.865 0.509 1.00 95.69 86 ASN A N 1
ATOM 702 C CA . ASN A 1 86 ? 2.486 -7.760 1.631 1.00 95.69 86 ASN A CA 1
ATOM 703 C C . ASN A 1 86 ? 1.359 -7.224 2.519 1.00 95.69 86 ASN A C 1
ATOM 705 O O . ASN A 1 86 ? 1.531 -6.990 3.715 1.00 95.69 86 ASN A O 1
ATOM 709 N N . ILE A 1 87 ? 0.171 -7.094 1.923 1.00 96.12 87 ILE A N 1
ATOM 710 C CA . ILE A 1 87 ? -1.041 -6.754 2.662 1.00 96.12 87 ILE A CA 1
ATOM 711 C C . ILE A 1 87 ? -1.391 -7.930 3.580 1.00 96.12 87 ILE A C 1
ATOM 713 O O . ILE A 1 87 ? -1.762 -9.016 3.113 1.00 96.12 87 ILE A O 1
ATOM 717 N N . LEU A 1 88 ? -1.252 -7.711 4.883 1.00 94.75 88 LEU A N 1
ATOM 718 C CA . LEU A 1 88 ? -1.382 -8.741 5.906 1.00 94.75 88 LEU A CA 1
ATOM 719 C C . LEU A 1 88 ? -2.816 -9.298 5.965 1.00 94.75 88 LEU A C 1
ATOM 721 O O . LEU A 1 88 ? -3.783 -8.592 5.683 1.00 94.75 88 LEU A O 1
ATOM 725 N N . PRO A 1 89 ? -2.996 -10.577 6.318 1.00 94.06 89 PRO A N 1
ATOM 726 C CA . PRO A 1 89 ? -4.314 -11.137 6.562 1.00 94.06 89 PRO A CA 1
ATOM 727 C C . PRO A 1 89 ? -4.880 -10.639 7.900 1.00 94.06 89 PRO A C 1
ATOM 729 O O . PRO A 1 89 ? -4.140 -10.278 8.817 1.00 94.06 89 PRO A O 1
ATOM 732 N N . LEU A 1 90 ? -6.206 -10.674 8.044 1.00 93.19 90 LEU A N 1
ATOM 733 C CA . LEU A 1 90 ? -6.919 -10.164 9.220 1.00 93.19 90 LEU A CA 1
ATOM 734 C C . LEU A 1 90 ? -6.467 -10.812 10.530 1.00 93.19 90 LEU A C 1
ATOM 736 O O . LEU A 1 90 ? -6.400 -10.148 11.559 1.00 93.19 90 LEU A O 1
ATOM 740 N N . ASP A 1 91 ? -6.142 -12.101 10.496 1.00 89.00 91 ASP A N 1
ATOM 741 C CA . ASP A 1 91 ? -5.670 -12.833 11.663 1.00 89.00 91 ASP A CA 1
ATOM 742 C C . ASP A 1 91 ? -4.244 -12.458 12.080 1.00 89.00 91 ASP A C 1
ATOM 744 O O . ASP A 1 91 ? -3.881 -12.738 13.219 1.00 89.00 91 ASP A O 1
ATOM 748 N N . GLU A 1 92 ? -3.459 -11.802 11.218 1.00 90.69 92 GLU A N 1
ATOM 749 C CA . GLU A 1 92 ? -2.120 -11.272 11.523 1.00 90.69 92 GLU A CA 1
ATOM 750 C C . GLU A 1 92 ? -2.143 -9.782 11.920 1.00 90.69 92 GLU A C 1
ATOM 752 O O . GLU A 1 92 ? -1.326 -9.382 12.753 1.00 90.69 92 GLU A O 1
ATOM 757 N N . LEU A 1 93 ? -3.093 -8.981 11.403 1.00 88.06 93 LEU A N 1
ATOM 758 C CA . LEU A 1 93 ? -3.205 -7.535 11.690 1.00 88.06 93 LEU A CA 1
ATOM 759 C C . LEU A 1 93 ? -3.232 -7.221 13.190 1.00 88.06 93 LEU A C 1
ATOM 761 O O . LEU A 1 93 ? -2.617 -6.260 13.639 1.00 88.06 93 LEU A O 1
ATOM 765 N N . PHE A 1 94 ? -3.947 -8.038 13.963 1.00 81.12 94 PHE A N 1
ATOM 766 C CA . PHE A 1 94 ? -4.194 -7.803 15.389 1.00 81.12 94 PHE A CA 1
ATOM 767 C C . PHE A 1 94 ? -3.294 -8.637 16.307 1.00 81.12 94 PHE A C 1
ATOM 769 O O . PHE A 1 94 ? -3.526 -8.709 17.517 1.00 81.12 94 P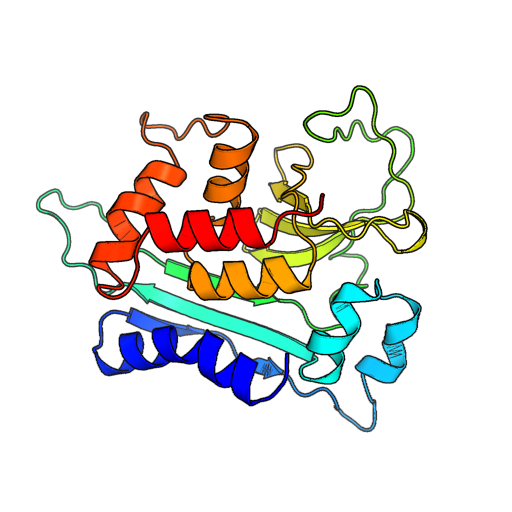HE A O 1
ATOM 776 N N . GLN A 1 95 ? -2.279 -9.314 15.764 1.00 81.88 95 GLN A N 1
ATOM 777 C CA . GLN A 1 95 ? -1.335 -10.044 16.604 1.00 81.88 95 GLN A CA 1
ATOM 778 C C . GLN A 1 95 ? -0.404 -9.061 17.313 1.00 81.88 95 GLN A C 1
ATOM 780 O O . GLN A 1 95 ? 0.093 -8.107 16.726 1.00 81.88 95 GLN A O 1
ATOM 785 N N . LYS A 1 96 ? -0.131 -9.319 18.597 1.00 61.31 96 LYS A N 1
ATOM 786 C CA . LYS A 1 96 ? 0.622 -8.414 19.485 1.00 61.31 96 LYS A CA 1
ATOM 787 C C . LYS A 1 96 ? 2.012 -8.011 18.965 1.00 61.31 96 LYS A C 1
ATOM 789 O O . LYS A 1 96 ? 2.536 -6.993 19.391 1.00 61.31 96 LYS A O 1
ATOM 794 N N . HIS A 1 97 ? 2.633 -8.818 18.105 1.00 64.69 97 HIS A N 1
ATOM 795 C CA . HIS A 1 97 ? 3.932 -8.483 17.512 1.00 64.69 97 HIS A CA 1
ATOM 796 C C . HIS A 1 97 ? 3.825 -7.592 16.269 1.00 64.69 97 HIS A C 1
ATOM 798 O O . HIS A 1 97 ? 4.820 -6.992 15.884 1.00 64.69 97 HIS A O 1
ATOM 804 N N . SER A 1 98 ? 2.643 -7.510 15.661 1.00 67.50 98 SER A N 1
ATOM 805 C CA . SER A 1 98 ? 2.367 -6.662 14.504 1.00 67.50 98 SER A CA 1
ATOM 806 C C . SER A 1 98 ? 1.942 -5.263 14.944 1.00 67.50 98 SER A C 1
ATOM 808 O O . SER A 1 98 ? 2.269 -4.284 14.296 1.00 67.50 98 SER A O 1
ATOM 810 N N . VAL A 1 99 ? 1.226 -5.140 16.061 1.00 79.62 99 VAL A N 1
ATOM 811 C CA . VAL A 1 99 ? 0.617 -3.869 16.469 1.00 79.62 99 VAL A CA 1
ATOM 812 C C . VAL A 1 99 ? 1.577 -3.003 17.288 1.00 79.62 99 VAL A C 1
ATOM 814 O O . VAL A 1 99 ? 2.221 -3.481 18.223 1.00 79.62 99 VAL A O 1
ATOM 817 N N . ILE A 1 100 ? 1.621 -1.703 16.985 1.00 83.62 100 ILE A N 1
ATOM 818 C CA . ILE A 1 100 ? 2.323 -0.713 17.808 1.00 83.62 100 ILE A CA 1
ATOM 819 C C . ILE A 1 100 ? 1.322 -0.108 18.795 1.00 83.62 100 ILE A C 1
ATOM 821 O O . ILE A 1 100 ? 0.449 0.673 18.419 1.00 83.62 100 ILE A O 1
ATOM 825 N N . GLU A 1 101 ? 1.455 -0.474 20.069 1.00 84.06 101 GLU A N 1
ATOM 826 C CA . GLU A 1 101 ? 0.694 0.134 21.166 1.00 84.06 101 GLU A CA 1
ATOM 827 C C . GLU A 1 101 ? 1.151 1.582 21.382 1.00 84.06 101 GLU A C 1
ATOM 829 O O . GLU A 1 101 ? 2.323 1.848 21.685 1.00 84.06 101 GLU A O 1
ATOM 834 N N . LEU A 1 102 ? 0.217 2.522 21.248 1.00 82.38 102 LEU A N 1
ATOM 835 C CA . LEU A 1 102 ? 0.461 3.943 21.460 1.00 82.38 102 LEU A CA 1
ATOM 836 C C . LEU A 1 102 ? 0.379 4.247 22.958 1.00 82.38 102 LEU A C 1
ATOM 838 O O . LEU A 1 102 ? -0.628 4.720 23.483 1.00 82.38 102 LEU A O 1
ATOM 842 N N . GLU A 1 103 ? 1.449 3.916 23.677 1.00 68.06 103 GLU A N 1
ATOM 843 C CA . GLU A 1 103 ? 1.565 4.206 25.106 1.00 68.06 103 GLU A CA 1
ATOM 844 C C . GLU A 1 103 ? 1.905 5.683 25.353 1.00 68.06 103 GLU A C 1
ATOM 846 O O . GLU A 1 103 ? 2.820 6.249 24.748 1.00 68.06 103 GLU A O 1
ATOM 851 N N . VAL A 1 104 ? 1.215 6.290 26.323 1.00 56.19 104 VAL A N 1
ATOM 852 C CA . VAL A 1 104 ? 1.515 7.642 26.812 1.00 56.19 104 VAL A CA 1
ATOM 853 C C . VAL A 1 104 ? 2.971 7.702 27.290 1.00 56.19 104 VAL A C 1
ATOM 855 O O . VAL A 1 104 ? 3.347 7.016 28.239 1.00 56.19 104 VAL A O 1
ATOM 858 N N . GLY A 1 105 ? 3.787 8.541 26.647 1.00 54.38 105 GLY A N 1
ATOM 859 C CA . GLY A 1 105 ? 5.191 8.769 27.010 1.00 54.38 105 GLY A CA 1
ATOM 860 C C . GLY A 1 105 ? 6.221 8.125 26.078 1.00 54.38 105 GLY A C 1
ATOM 861 O O . GLY A 1 105 ? 7.407 8.431 26.206 1.00 54.38 105 GLY A O 1
ATOM 862 N N . ARG A 1 106 ? 5.804 7.301 25.107 1.00 65.00 106 ARG A N 1
ATOM 863 C CA . ARG A 1 106 ? 6.655 7.000 23.948 1.00 65.00 106 ARG A CA 1
ATOM 864 C C . ARG A 1 106 ? 6.647 8.229 23.044 1.00 65.00 106 ARG A C 1
ATOM 866 O O . ARG A 1 106 ? 5.582 8.689 22.649 1.00 65.00 106 ARG A O 1
ATOM 873 N N . GLY A 1 107 ? 7.819 8.810 22.797 1.00 69.12 107 GLY A N 1
ATOM 874 C CA . GLY A 1 107 ? 7.988 10.066 22.060 1.00 69.12 107 GLY A CA 1
ATOM 875 C C . GLY A 1 107 ? 7.742 9.940 20.557 1.00 69.12 107 GLY A C 1
ATOM 876 O O . GLY A 1 107 ? 8.612 10.323 19.789 1.00 69.12 107 GLY A O 1
ATOM 877 N N . TYR A 1 108 ? 6.602 9.376 20.156 1.00 81.19 108 TYR A N 1
ATOM 878 C CA . TYR A 1 108 ? 6.170 9.334 18.766 1.00 81.19 108 TYR A CA 1
ATOM 879 C C . TYR A 1 108 ? 5.816 10.736 18.278 1.00 81.19 108 TYR A C 1
ATOM 881 O O . TYR A 1 108 ? 5.248 11.544 19.018 1.00 81.19 108 TYR A O 1
ATOM 889 N N . TYR A 1 109 ? 6.095 10.993 17.009 1.00 85.31 109 TYR A N 1
ATOM 890 C CA . TYR A 1 109 ? 5.673 12.187 16.299 1.00 85.31 109 TYR A CA 1
ATOM 891 C C . TYR A 1 109 ? 4.901 11.804 15.031 1.00 85.31 109 TYR A C 1
ATOM 893 O O . TYR A 1 109 ? 4.994 10.687 14.518 1.00 85.31 109 TYR A O 1
ATOM 901 N N . ILE A 1 110 ? 4.075 12.729 14.552 1.00 87.38 110 ILE A N 1
ATOM 902 C CA . ILE A 1 110 ? 3.397 12.614 13.263 1.00 87.38 110 ILE A CA 1
ATOM 903 C C . ILE A 1 110 ? 3.852 13.798 12.428 1.00 87.38 110 ILE A C 1
ATOM 905 O O . ILE A 1 110 ? 3.694 14.949 12.839 1.00 87.38 110 ILE A O 1
ATOM 909 N N . GLN A 1 111 ? 4.410 13.520 11.252 1.00 89.44 111 GLN A N 1
ATOM 910 C CA . G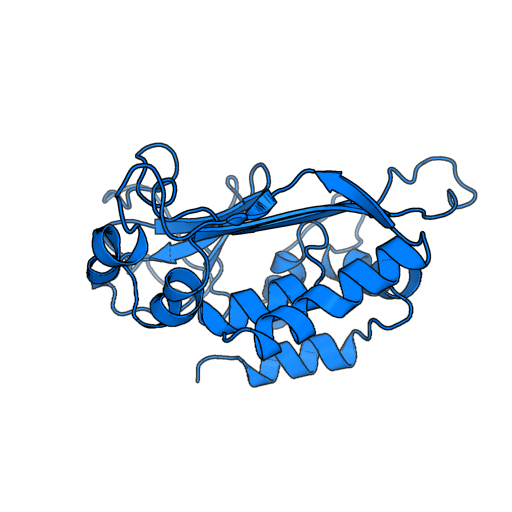LN A 1 111 ? 4.937 14.557 10.378 1.00 89.44 111 GLN A CA 1
ATOM 911 C C . GLN A 1 111 ? 3.855 15.581 10.013 1.00 89.44 111 GLN A C 1
ATOM 913 O O . GLN A 1 111 ? 2.861 15.264 9.354 1.00 89.44 111 GLN A O 1
ATOM 918 N N . GLY A 1 112 ? 4.103 16.837 10.393 1.00 85.06 112 GLY A N 1
ATOM 919 C CA . GLY A 1 112 ? 3.198 17.959 10.150 1.00 85.06 112 GLY A CA 1
ATOM 920 C C . GLY A 1 112 ? 2.196 18.234 11.276 1.00 85.06 112 GLY A C 1
ATOM 921 O O . GLY A 1 112 ? 1.373 19.131 11.116 1.00 85.06 112 GLY A O 1
ATOM 922 N N . GLU A 1 113 ? 2.260 17.512 12.397 1.00 86.75 113 GLU A N 1
ATOM 923 C CA . GLU A 1 113 ? 1.520 17.841 13.622 1.00 86.75 113 GLU A CA 1
ATOM 924 C C . GLU A 1 113 ? 2.442 18.518 14.651 1.00 86.75 113 GLU A C 1
ATOM 926 O O . GLU A 1 113 ? 3.639 18.259 14.680 1.00 86.75 113 GLU A O 1
ATOM 931 N N . ASP A 1 114 ? 1.911 19.384 15.519 1.00 81.44 114 ASP A N 1
ATOM 932 C CA . ASP A 1 114 ? 2.705 20.022 16.591 1.00 81.44 114 ASP A CA 1
ATOM 933 C C . ASP A 1 114 ? 2.875 19.113 17.823 1.00 81.44 114 ASP A C 1
ATOM 935 O O . ASP A 1 114 ? 3.759 19.313 18.657 1.00 81.44 114 ASP A O 1
ATOM 939 N N . SER A 1 115 ? 2.009 18.110 17.959 1.00 80.50 115 SER A N 1
ATOM 940 C CA . SER A 1 115 ? 1.979 17.171 19.080 1.00 80.50 115 SER A CA 1
ATOM 941 C C . SER A 1 115 ? 1.285 15.885 18.663 1.00 80.50 115 SER A C 1
ATOM 943 O O . SER A 1 115 ? 0.299 15.947 17.932 1.00 80.50 115 SER A O 1
ATOM 945 N N . PHE A 1 116 ? 1.738 14.745 19.182 1.00 83.19 116 PHE A N 1
ATOM 946 C CA . PHE A 1 116 ? 1.121 13.454 18.891 1.00 83.19 116 PHE A CA 1
ATOM 947 C C . PHE A 1 116 ? -0.328 13.401 19.392 1.00 83.19 116 PHE A C 1
ATOM 949 O O . PHE A 1 116 ? -0.582 13.542 20.590 1.00 83.19 116 PHE A O 1
ATOM 956 N N . SER A 1 117 ? -1.270 13.207 18.469 1.00 82.06 117 SER A N 1
ATOM 957 C CA . SER A 1 117 ? -2.711 13.310 18.732 1.00 82.06 117 SER A CA 1
ATOM 958 C C . SER A 1 117 ? -3.441 11.964 18.821 1.00 82.06 117 SER A C 1
ATOM 960 O O . SER A 1 117 ? -4.618 11.928 19.181 1.00 82.06 117 SER A O 1
ATOM 962 N N . LYS A 1 118 ? -2.765 10.854 18.500 1.00 88.38 118 LYS A N 1
ATOM 963 C CA . LYS A 1 118 ? -3.390 9.532 18.343 1.00 88.38 118 LYS A CA 1
ATOM 964 C C . LYS A 1 118 ? -3.367 8.717 19.629 1.00 88.38 118 LYS A C 1
ATOM 966 O O . LYS A 1 118 ? -2.485 8.867 20.472 1.00 88.38 118 LYS A O 1
ATOM 971 N N . THR A 1 119 ? -4.341 7.825 19.767 1.00 86.31 119 THR A N 1
ATOM 972 C CA . THR A 1 119 ? -4.456 6.905 20.911 1.00 86.31 119 THR A CA 1
ATOM 973 C C . THR A 1 119 ? -4.766 5.487 20.444 1.00 86.31 119 THR A C 1
ATOM 975 O O . THR A 1 119 ? -5.117 5.281 19.284 1.00 86.31 119 THR A O 1
ATOM 978 N N . GLY A 1 120 ? -4.611 4.501 21.329 1.00 87.81 120 GLY A N 1
ATOM 979 C CA . GLY A 1 120 ? -4.890 3.104 21.004 1.00 87.81 120 GLY A CA 1
ATOM 980 C C . GLY A 1 120 ? -3.722 2.437 20.288 1.00 87.81 120 GLY A C 1
ATOM 981 O O . GLY A 1 120 ? -2.642 2.299 20.860 1.00 87.81 120 GLY A O 1
ATOM 982 N N . GLN A 1 121 ? -3.942 2.000 19.053 1.00 90.44 121 GLN A N 1
ATOM 983 C CA . GLN A 1 121 ? -3.023 1.127 18.329 1.00 90.44 121 GLN A CA 1
ATOM 984 C C . GLN A 1 121 ? -2.736 1.654 16.924 1.00 90.44 121 GLN A C 1
ATOM 986 O O . GLN A 1 121 ? -3.627 2.158 16.245 1.00 90.44 121 GLN A O 1
ATOM 991 N N . PHE A 1 122 ? -1.504 1.476 16.457 1.00 92.31 122 PHE A N 1
ATOM 992 C CA . PHE A 1 122 ? -1.193 1.515 15.033 1.00 92.31 122 PHE A CA 1
ATOM 993 C C . PHE A 1 122 ? -1.108 0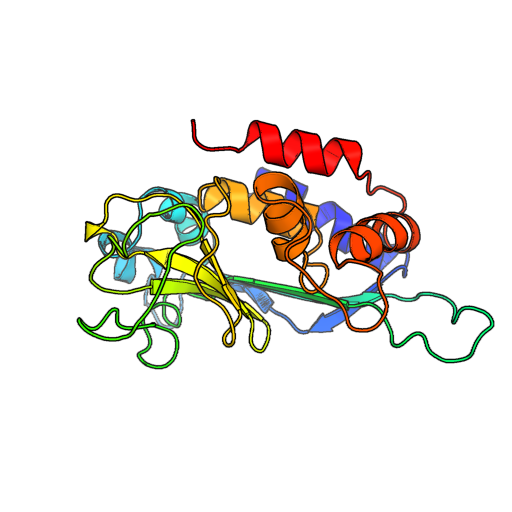.088 14.491 1.00 92.31 122 PHE A C 1
ATOM 995 O O . PHE A 1 122 ? -0.335 -0.738 14.982 1.00 92.31 122 PHE A O 1
ATOM 1002 N N . ILE A 1 123 ? -1.934 -0.189 13.488 1.00 92.88 123 ILE A N 1
ATOM 1003 C CA . ILE A 1 123 ? -2.127 -1.503 12.886 1.00 92.88 123 ILE A CA 1
ATOM 1004 C C . ILE A 1 123 ? -1.433 -1.481 11.520 1.00 92.88 123 ILE A C 1
ATOM 1006 O O . ILE A 1 123 ? -1.958 -0.850 10.593 1.00 92.88 123 ILE A O 1
ATOM 1010 N N . PRO A 1 124 ? -0.268 -2.134 11.353 1.00 92.94 124 PRO A N 1
ATOM 1011 C CA . PRO A 1 124 ? 0.353 -2.239 10.044 1.00 92.94 124 PRO A CA 1
ATOM 1012 C C . PRO A 1 124 ? -0.521 -3.110 9.153 1.00 92.94 124 PRO A C 1
ATOM 1014 O O . PRO A 1 124 ? -0.921 -4.211 9.526 1.00 92.94 124 PRO A O 1
ATOM 1017 N N . VAL A 1 125 ? -0.827 -2.593 7.972 1.00 94.94 125 VAL A N 1
ATOM 1018 C CA . VAL A 1 125 ? -1.631 -3.281 6.964 1.00 94.94 125 VAL A CA 1
ATOM 1019 C C . VAL A 1 125 ? -0.766 -3.856 5.853 1.00 94.94 125 VAL A C 1
ATOM 1021 O O . VAL A 1 125 ? -1.138 -4.882 5.300 1.00 94.94 125 VAL A O 1
ATOM 1024 N N . ASP A 1 126 ? 0.376 -3.233 5.557 1.00 94.50 126 ASP A N 1
ATOM 1025 C CA . ASP A 1 126 ? 1.403 -3.720 4.632 1.00 94.50 126 ASP A CA 1
ATOM 1026 C C . ASP A 1 126 ? 2.765 -3.633 5.325 1.00 94.50 126 ASP A C 1
ATOM 1028 O O . ASP A 1 126 ? 3.161 -2.555 5.774 1.00 94.50 126 ASP A O 1
ATOM 1032 N N . TYR A 1 127 ? 3.452 -4.766 5.470 1.00 88.94 127 TYR A N 1
ATOM 1033 C CA . TYR A 1 127 ? 4.677 -4.880 6.265 1.00 88.94 127 TYR A CA 1
ATOM 1034 C C . TYR A 1 127 ? 5.809 -5.470 5.428 1.00 88.94 127 TYR A C 1
ATOM 1036 O O . TYR A 1 127 ? 5.702 -6.599 4.939 1.00 88.94 127 TYR A O 1
ATOM 1044 N N . ILE A 1 128 ? 6.899 -4.718 5.275 1.00 86.12 128 ILE A N 1
ATOM 1045 C CA . ILE A 1 128 ? 8.032 -5.072 4.422 1.00 86.12 128 ILE A CA 1
ATOM 1046 C C . ILE A 1 128 ? 9.324 -4.765 5.184 1.00 86.12 128 ILE A C 1
ATOM 1048 O O . ILE A 1 128 ? 9.734 -3.615 5.279 1.00 86.12 128 ILE A O 1
ATOM 1052 N N . GLU A 1 129 ? 9.993 -5.802 5.692 1.00 82.19 129 GLU A N 1
ATOM 1053 C CA . GLU A 1 129 ? 11.240 -5.657 6.466 1.00 82.19 129 GLU A CA 1
ATOM 1054 C C . GLU A 1 129 ? 11.058 -4.691 7.655 1.00 82.19 129 GLU A C 1
ATOM 1056 O O . GLU A 1 129 ? 10.170 -4.910 8.471 1.00 82.19 129 GLU A O 1
ATOM 1061 N N . ASP A 1 130 ? 11.865 -3.633 7.750 1.00 82.75 130 ASP A N 1
ATOM 1062 C CA . ASP A 1 130 ? 11.812 -2.641 8.832 1.00 82.75 130 ASP A CA 1
ATOM 1063 C C . ASP A 1 130 ? 10.944 -1.418 8.476 1.00 82.75 130 ASP A C 1
ATOM 1065 O O . ASP A 1 130 ? 11.094 -0.343 9.059 1.00 82.75 130 ASP A O 1
ATOM 1069 N N . ILE A 1 131 ? 10.019 -1.563 7.522 1.00 87.94 131 ILE A N 1
ATOM 1070 C CA . ILE A 1 131 ? 9.047 -0.526 7.170 1.00 87.94 131 ILE A CA 1
ATOM 1071 C C . ILE A 1 131 ? 7.631 -1.092 7.076 1.00 87.94 131 ILE A C 1
ATOM 1073 O O . ILE A 1 131 ? 7.408 -2.259 6.745 1.00 87.94 131 ILE A O 1
ATOM 1077 N N . CYS A 1 132 ? 6.638 -0.247 7.324 1.00 92.38 132 CYS A N 1
ATOM 1078 C CA . CYS A 1 132 ? 5.245 -0.610 7.133 1.00 92.38 132 CYS A CA 1
ATOM 1079 C C . CYS A 1 132 ? 4.379 0.584 6.737 1.00 92.38 132 CYS A C 1
ATOM 1081 O O . CYS A 1 132 ? 4.684 1.742 7.021 1.00 92.38 132 CYS A O 1
ATOM 1083 N N . ALA A 1 133 ? 3.268 0.285 6.075 1.00 95.69 133 ALA A N 1
ATOM 1084 C CA . ALA A 1 133 ? 2.129 1.179 6.004 1.00 95.69 133 ALA A CA 1
ATOM 1085 C C . ALA A 1 133 ? 1.022 0.622 6.893 1.00 95.69 133 ALA A C 1
ATOM 1087 O O . ALA A 1 133 ? 0.834 -0.592 6.982 1.00 95.69 133 ALA A O 1
ATOM 1088 N N . GLY A 1 134 ? 0.279 1.497 7.551 1.00 95.50 134 GLY A N 1
ATOM 1089 C CA . GLY A 1 134 ? -0.744 1.097 8.504 1.00 95.50 134 GLY A CA 1
ATOM 1090 C C . GLY A 1 134 ? -1.772 2.178 8.746 1.00 95.50 134 GLY A C 1
ATOM 1091 O O . GLY A 1 134 ? -1.702 3.273 8.191 1.00 95.50 134 GLY A O 1
ATOM 1092 N N . VAL A 1 135 ? -2.733 1.847 9.590 1.00 95.81 135 VAL A N 1
ATOM 1093 C CA . VAL A 1 135 ? -3.793 2.756 10.019 1.00 95.81 135 VAL A CA 1
ATOM 1094 C C . VAL A 1 135 ? -3.811 2.814 11.534 1.00 95.81 135 VAL A C 1
ATOM 1096 O O . VAL A 1 135 ? -3.446 1.850 12.212 1.00 95.81 135 VAL A O 1
ATOM 1099 N N . PHE A 1 136 ? -4.244 3.944 12.076 1.00 94.19 136 PHE A N 1
ATOM 1100 C CA . PHE A 1 136 ? -4.575 4.000 13.490 1.00 94.19 136 PHE A CA 1
ATOM 1101 C C . PHE A 1 136 ? -5.902 3.289 13.755 1.00 94.19 136 PHE A C 1
ATOM 1103 O O . PHE A 1 136 ? -6.751 3.144 12.873 1.00 94.19 136 PHE A O 1
ATOM 1110 N N . SER A 1 137 ? -6.060 2.808 14.981 1.00 90.81 137 SER A N 1
ATOM 1111 C CA . SER A 1 137 ? -7.244 2.094 15.430 1.00 90.81 137 SER A CA 1
ATOM 1112 C C . SER A 1 137 ? -8.509 2.947 15.292 1.00 90.81 137 SER A C 1
ATOM 1114 O O . SER A 1 137 ? -8.473 4.181 15.345 1.00 90.81 137 SER A O 1
ATOM 1116 N N . LYS A 1 138 ? -9.640 2.266 15.075 1.00 88.50 138 LYS A N 1
ATOM 1117 C CA . LYS A 1 138 ? -10.921 2.842 14.635 1.00 88.50 138 LYS A CA 1
ATOM 1118 C C . LYS A 1 138 ? -11.443 3.979 15.517 1.00 88.50 138 LYS A C 1
ATOM 1120 O O . LYS A 1 138 ? -12.119 4.869 15.012 1.00 88.50 138 LYS A O 1
ATOM 1125 N N . GLU A 1 139 ? -11.129 3.972 16.807 1.00 88.81 139 GLU A N 1
ATOM 1126 C CA . GLU A 1 139 ? -11.473 5.029 17.762 1.00 88.81 139 GLU A CA 1
ATOM 1127 C C . GLU A 1 139 ? -10.855 6.395 17.439 1.00 88.81 139 GLU A C 1
ATOM 1129 O O . GLU A 1 139 ? -11.342 7.405 17.938 1.00 88.81 139 GLU A O 1
ATOM 1134 N N . ASN A 1 140 ? -9.818 6.449 16.597 1.00 90.38 140 ASN A N 1
ATOM 1135 C CA . ASN A 1 140 ? -9.253 7.709 16.116 1.00 90.38 140 ASN A CA 1
ATOM 1136 C C . ASN A 1 140 ? -10.110 8.361 15.018 1.00 90.38 140 ASN A C 1
ATOM 1138 O O . ASN A 1 140 ? -9.811 9.490 14.637 1.00 90.38 140 ASN A O 1
ATOM 1142 N N . GLU A 1 141 ? -11.123 7.655 14.488 1.00 89.94 141 GLU A N 1
ATOM 1143 C CA . GLU A 1 141 ? -11.980 8.094 13.371 1.00 89.94 141 GLU A CA 1
ATOM 1144 C C . GLU A 1 141 ? -11.185 8.602 12.153 1.00 89.94 141 GLU A C 1
ATOM 1146 O O . GLU A 1 141 ? -11.657 9.415 11.360 1.00 89.94 141 GLU A O 1
ATOM 1151 N N . ASP A 1 142 ? -9.960 8.101 12.002 1.00 91.75 142 ASP A N 1
ATOM 1152 C CA . ASP A 1 142 ? -9.025 8.505 10.971 1.00 91.75 142 ASP A CA 1
ATOM 1153 C C . ASP A 1 142 ? -8.927 7.421 9.903 1.00 91.75 142 ASP A C 1
ATOM 1155 O O . ASP A 1 142 ? -8.557 6.278 10.173 1.00 91.75 142 ASP A O 1
ATOM 1159 N N . GLU A 1 143 ? -9.277 7.786 8.676 1.00 92.94 143 GLU A N 1
ATOM 1160 C CA . GLU A 1 143 ? -9.216 6.883 7.531 1.00 92.94 143 GLU A CA 1
ATOM 1161 C C . GLU A 1 143 ? -7.852 6.904 6.831 1.00 92.94 143 GLU A C 1
ATOM 1163 O O . GLU A 1 143 ? -7.663 6.172 5.858 1.00 92.94 143 GLU A O 1
ATOM 1168 N N . MET A 1 144 ? -6.919 7.746 7.282 1.00 96.19 144 MET A N 1
ATOM 1169 C CA . MET A 1 144 ? -5.632 7.949 6.637 1.00 96.19 144 MET A CA 1
ATOM 1170 C C . MET A 1 144 ? -4.677 6.779 6.873 1.00 96.19 144 MET A C 1
ATOM 1172 O O . MET A 1 144 ? -4.555 6.237 7.972 1.00 96.19 144 MET A O 1
ATOM 1176 N N . VAL A 1 145 ? -3.953 6.420 5.817 1.00 97.56 145 VAL A N 1
ATOM 1177 C CA . VAL A 1 145 ? -2.819 5.504 5.891 1.00 97.56 145 VAL A CA 1
ATOM 1178 C C . VAL A 1 145 ? -1.562 6.289 6.232 1.00 97.56 145 VAL A C 1
ATOM 1180 O O . VAL A 1 145 ? -1.284 7.346 5.659 1.00 97.56 145 VAL A O 1
ATOM 1183 N N . TYR A 1 146 ? -0.782 5.733 7.147 1.00 96.12 146 TYR A N 1
ATOM 1184 C CA . TYR A 1 146 ? 0.493 6.266 7.583 1.00 96.12 146 TYR A CA 1
ATOM 1185 C C . TYR A 1 146 ? 1.608 5.316 7.184 1.00 96.12 146 TYR A C 1
ATOM 1187 O O . TYR A 1 146 ? 1.480 4.099 7.314 1.00 96.12 146 TYR A O 1
ATOM 1195 N N . PHE A 1 147 ? 2.710 5.884 6.719 1.00 95.00 147 PHE A N 1
ATOM 1196 C CA . PHE A 1 147 ? 3.967 5.182 6.552 1.00 95.00 147 PHE A CA 1
ATOM 1197 C C . PHE A 1 147 ? 4.795 5.300 7.830 1.00 95.00 147 PHE A C 1
ATOM 1199 O O . PHE A 1 147 ? 4.897 6.381 8.409 1.00 95.00 147 PHE A O 1
ATOM 1206 N N . HIS A 1 148 ? 5.377 4.189 8.262 1.00 91.12 148 HIS A N 1
ATOM 1207 C CA . HIS A 1 148 ? 6.264 4.116 9.409 1.00 91.12 148 HIS A CA 1
ATOM 1208 C C . HIS A 1 148 ? 7.490 3.281 9.044 1.00 91.12 148 HIS A C 1
ATOM 1210 O O . HIS A 1 148 ? 7.379 2.104 8.700 1.00 91.12 148 HIS A O 1
ATOM 1216 N N . ASP A 1 149 ? 8.655 3.908 9.122 1.00 86.38 149 ASP A N 1
ATOM 1217 C CA . ASP A 1 149 ? 9.957 3.250 9.071 1.00 86.38 149 ASP A CA 1
ATOM 1218 C C . ASP A 1 149 ? 10.438 3.105 10.518 1.00 86.38 149 ASP A C 1
ATOM 1220 O O . ASP A 1 149 ? 10.410 4.089 11.250 1.00 86.38 149 ASP A O 1
ATOM 1224 N N . PHE A 1 150 ? 10.846 1.912 10.964 1.00 76.75 150 PHE A N 1
ATOM 1225 C CA . PHE A 1 150 ? 11.115 1.620 12.384 1.00 76.75 150 PHE A CA 1
ATOM 1226 C C . PHE A 1 150 ? 12.338 2.356 12.990 1.00 76.75 150 PHE A C 1
ATOM 1228 O O . PHE A 1 150 ? 12.712 2.103 14.138 1.00 76.75 150 PHE A O 1
ATOM 1235 N N . GLY A 1 151 ? 12.940 3.309 12.274 1.00 69.69 151 GLY A N 1
ATOM 1236 C CA . GLY A 1 151 ? 13.875 4.311 12.803 1.00 69.69 151 GLY A CA 1
ATOM 1237 C C . GLY A 1 151 ? 13.370 5.762 12.756 1.00 69.69 151 GLY A C 1
ATOM 1238 O O . GLY A 1 151 ? 14.128 6.670 13.102 1.00 69.69 151 GLY A O 1
ATOM 1239 N N . ILE A 1 152 ? 12.135 5.993 12.304 1.00 71.62 152 ILE A N 1
ATOM 1240 C CA . ILE A 1 152 ? 11.538 7.304 12.026 1.00 71.62 152 ILE A CA 1
ATOM 1241 C C . ILE A 1 152 ? 10.098 7.357 12.572 1.00 71.62 152 ILE A C 1
ATOM 1243 O O . ILE A 1 152 ? 9.484 6.352 12.918 1.00 71.62 152 ILE A O 1
ATOM 1247 N N . ASP A 1 153 ? 9.557 8.561 12.677 1.00 83.38 153 ASP A N 1
ATOM 1248 C CA . ASP A 1 153 ? 8.179 8.845 13.063 1.00 83.38 153 ASP A CA 1
ATOM 1249 C C . ASP A 1 153 ? 7.143 8.492 11.975 1.00 83.38 153 ASP A C 1
ATOM 1251 O O . ASP A 1 153 ? 7.465 7.936 10.922 1.00 83.38 153 ASP A O 1
ATOM 1255 N N . PHE A 1 154 ? 5.865 8.772 12.238 1.00 91.50 154 PHE A N 1
ATOM 1256 C CA . PHE A 1 154 ? 4.774 8.469 11.311 1.00 91.50 154 PHE A CA 1
ATOM 1257 C C . PHE A 1 154 ? 4.627 9.550 10.233 1.00 91.50 154 PHE A C 1
ATOM 1259 O O . PHE A 1 154 ? 4.499 10.738 10.540 1.00 91.50 154 PHE A O 1
ATOM 1266 N N . TYR A 1 155 ? 4.536 9.134 8.970 1.00 93.25 155 TYR A N 1
ATOM 1267 C CA . TYR A 1 155 ? 4.253 10.006 7.831 1.00 93.25 155 TYR A CA 1
ATOM 1268 C C . TYR A 1 155 ? 2.831 9.778 7.317 1.00 93.25 155 TYR A C 1
ATOM 1270 O O . TYR A 1 155 ? 2.554 8.722 6.744 1.00 93.25 155 TYR A O 1
ATOM 1278 N N . PRO A 1 156 ? 1.921 10.751 7.474 1.00 95.06 156 PRO A N 1
ATOM 1279 C CA . PRO A 1 156 ? 0.611 10.675 6.849 1.00 95.06 156 PRO A CA 1
ATOM 1280 C C . PRO A 1 156 ? 0.738 10.651 5.318 1.00 95.06 156 PRO A C 1
ATOM 1282 O O . PRO A 1 156 ? 1.250 11.591 4.719 1.00 95.06 156 PRO A O 1
ATOM 1285 N N . LEU A 1 157 ? 0.230 9.606 4.658 1.00 96.38 157 LEU A N 1
ATOM 1286 C CA . LEU A 1 157 ? 0.312 9.476 3.194 1.00 96.38 157 LEU A CA 1
ATOM 1287 C C . LEU A 1 157 ? -0.797 10.236 2.451 1.00 96.38 157 LEU A C 1
ATOM 1289 O O . LEU A 1 157 ? -0.822 10.247 1.221 1.00 96.38 157 LEU A O 1
ATOM 1293 N N . LYS A 1 158 ? -1.724 10.864 3.189 1.00 96.75 158 LYS A N 1
ATOM 1294 C CA . LYS A 1 158 ? -2.873 11.633 2.672 1.00 96.75 158 LYS A CA 1
ATOM 1295 C C . LYS A 1 158 ? -3.855 10.833 1.814 1.00 96.75 158 LYS A C 1
ATOM 1297 O O . LYS A 1 158 ? -4.653 11.419 1.095 1.00 96.75 158 LYS A O 1
ATOM 1302 N N . ILE A 1 159 ? -3.850 9.511 1.932 1.00 98.06 159 ILE A N 1
ATOM 1303 C CA . ILE A 1 159 ? -4.744 8.578 1.233 1.00 98.06 159 ILE A CA 1
ATOM 1304 C C . ILE A 1 159 ? -5.389 7.636 2.242 1.00 98.06 159 ILE A C 1
ATOM 1306 O O . ILE A 1 159 ? -4.840 7.423 3.322 1.00 98.06 159 ILE A O 1
ATOM 1310 N N . ASN A 1 160 ? -6.538 7.066 1.888 1.00 97.81 160 ASN A N 1
ATOM 1311 C CA . ASN A 1 160 ? -7.164 6.014 2.686 1.00 97.81 160 ASN A CA 1
ATOM 1312 C C . ASN A 1 160 ? -6.677 4.623 2.255 1.00 97.81 160 ASN A C 1
ATOM 1314 O O . ASN A 1 160 ? -5.887 4.488 1.320 1.00 97.81 160 ASN A O 1
ATOM 1318 N N . PHE A 1 161 ? -7.154 3.577 2.933 1.00 97.31 161 PHE A N 1
ATOM 1319 C CA . PHE A 1 161 ? -6.751 2.202 2.633 1.00 97.31 161 PHE A CA 1
ATOM 1320 C C . PHE A 1 161 ? -7.070 1.770 1.190 1.00 97.31 161 PHE A C 1
ATOM 1322 O O . PHE A 1 161 ? -6.245 1.122 0.556 1.00 97.31 161 PHE A O 1
ATOM 1329 N N . GLU A 1 162 ? -8.225 2.156 0.641 1.00 96.31 162 GLU A N 1
ATOM 1330 C CA . GLU A 1 162 ? -8.598 1.838 -0.748 1.00 96.31 162 GLU A CA 1
ATOM 1331 C C . GLU A 1 162 ? -7.597 2.465 -1.729 1.00 96.31 162 GLU A C 1
ATOM 1333 O O . GLU A 1 162 ? -7.044 1.772 -2.584 1.00 96.31 162 GLU A O 1
ATOM 1338 N N . GLY A 1 163 ? -7.288 3.753 -1.543 1.00 97.50 163 GLY A N 1
ATOM 1339 C CA . GLY A 1 163 ? -6.283 4.453 -2.340 1.00 97.50 163 GLY A CA 1
ATOM 1340 C C . GLY A 1 163 ? -4.880 3.866 -2.173 1.00 97.50 163 GLY A C 1
ATOM 1341 O O . GLY A 1 163 ? -4.137 3.764 -3.147 1.00 97.50 163 GLY A O 1
ATOM 1342 N N . TYR A 1 164 ? -4.529 3.409 -0.969 1.00 98.06 164 TYR A N 1
ATOM 1343 C CA . TYR A 1 164 ? -3.266 2.713 -0.724 1.00 98.06 164 TYR A CA 1
ATOM 1344 C C . TYR A 1 164 ? -3.164 1.410 -1.517 1.00 98.06 164 TYR A C 1
ATOM 1346 O O . TYR A 1 164 ? -2.135 1.161 -2.145 1.00 98.06 164 TYR A O 1
ATOM 1354 N N . VAL A 1 165 ? -4.234 0.608 -1.547 1.00 97.62 165 VAL A N 1
ATOM 1355 C CA . VAL A 1 165 ? -4.289 -0.615 -2.358 1.00 97.62 165 VAL A CA 1
ATOM 1356 C C . VAL A 1 165 ? -4.096 -0.281 -3.840 1.00 97.62 165 VAL A C 1
ATOM 1358 O O . VAL A 1 165 ? -3.285 -0.916 -4.509 1.00 97.62 165 VAL A O 1
ATOM 1361 N N . GLU A 1 166 ? -4.771 0.740 -4.371 1.00 97.56 166 GLU A N 1
ATOM 1362 C CA . GLU A 1 166 ? -4.569 1.137 -5.772 1.00 97.56 166 GLU A CA 1
ATOM 1363 C C . GLU A 1 166 ? -3.121 1.551 -6.059 1.00 97.56 166 GLU A C 1
ATOM 1365 O O . GLU A 1 166 ? -2.546 1.147 -7.073 1.00 97.56 166 GLU A O 1
ATOM 1370 N N . LEU A 1 167 ? -2.507 2.304 -5.146 1.00 98.31 167 LEU A N 1
ATOM 1371 C CA . LEU A 1 167 ? -1.149 2.808 -5.311 1.00 98.31 167 LEU A CA 1
ATOM 1372 C C . LEU A 1 167 ? -0.078 1.734 -5.144 1.00 98.31 167 LEU A C 1
ATOM 1374 O O . LEU A 1 167 ? 0.881 1.763 -5.906 1.00 98.31 167 LEU A O 1
ATOM 1378 N N . VAL A 1 168 ? -0.229 0.755 -4.246 1.00 97.69 168 VAL A N 1
ATOM 1379 C CA . VAL A 1 168 ? 0.757 -0.334 -4.127 1.00 97.69 168 VAL A CA 1
ATOM 1380 C C . VAL A 1 168 ? 0.788 -1.191 -5.393 1.00 97.69 168 VAL A C 1
ATOM 1382 O O . VAL A 1 168 ? 1.864 -1.533 -5.884 1.00 97.69 168 VAL A O 1
ATOM 1385 N N . PHE A 1 169 ? -0.372 -1.461 -6.002 1.00 97.88 169 PHE A N 1
ATOM 1386 C CA . PHE A 1 169 ? -0.438 -2.145 -7.295 1.00 97.88 169 PHE A CA 1
ATOM 1387 C C . PHE A 1 169 ? 0.069 -1.259 -8.437 1.00 97.88 169 PHE A C 1
ATOM 1389 O O . PHE A 1 169 ? 0.797 -1.744 -9.302 1.00 97.88 169 PHE A O 1
ATOM 1396 N N . ALA A 1 170 ? -0.213 0.047 -8.419 1.00 98.06 170 ALA A N 1
ATOM 1397 C CA . ALA A 1 170 ? 0.356 0.991 -9.379 1.00 98.06 170 ALA A CA 1
ATOM 1398 C C . ALA A 1 170 ? 1.877 1.184 -9.200 1.00 98.06 170 ALA A C 1
ATOM 1400 O O . ALA A 1 170 ? 2.591 1.439 -10.163 1.00 98.06 170 ALA A O 1
ATOM 1401 N N . ALA A 1 171 ? 2.418 0.991 -8.008 1.00 97.75 171 ALA A N 1
ATOM 1402 C CA . ALA A 1 171 ? 3.854 0.944 -7.769 1.00 97.75 171 ALA A CA 1
ATOM 1403 C C . ALA A 1 171 ? 4.443 -0.438 -8.078 1.00 97.75 171 ALA A C 1
ATOM 1405 O O . ALA A 1 171 ? 5.651 -0.623 -7.969 1.00 97.75 171 ALA A O 1
ATOM 1406 N N . ARG A 1 172 ? 3.602 -1.420 -8.440 1.00 97.12 172 ARG A N 1
ATOM 1407 C CA . ARG A 1 172 ? 3.967 -2.830 -8.628 1.00 97.12 172 ARG A CA 1
ATOM 1408 C C . ARG A 1 172 ? 4.650 -3.397 -7.373 1.00 97.12 172 ARG A C 1
ATOM 1410 O O . ARG A 1 172 ? 5.453 -4.311 -7.469 1.00 97.12 172 ARG A O 1
ATOM 1417 N N . GLY A 1 173 ? 4.373 -2.842 -6.194 1.00 95.69 173 GLY A N 1
ATOM 1418 C CA . GLY A 1 173 ? 5.075 -3.166 -4.953 1.00 95.69 173 GLY A CA 1
ATOM 1419 C C . GLY A 1 173 ? 6.567 -2.838 -4.960 1.00 95.69 173 GLY A C 1
ATOM 1420 O O . GLY A 1 173 ? 7.289 -3.409 -4.156 1.00 95.69 173 GLY A O 1
ATOM 1421 N N . TYR A 1 174 ? 7.071 -1.989 -5.864 1.00 95.44 174 TYR A N 1
ATOM 1422 C CA . TYR A 1 174 ? 8.494 -1.640 -5.912 1.00 95.44 174 TYR A CA 1
ATOM 1423 C C . TYR A 1 174 ? 9.019 -1.298 -4.516 1.00 95.44 174 TYR A C 1
ATOM 1425 O O . TYR A 1 174 ? 8.375 -0.563 -3.764 1.00 95.44 174 TYR A O 1
ATOM 1433 N N . MET A 1 175 ? 10.170 -1.862 -4.156 1.00 91.12 175 MET A N 1
ATOM 1434 C CA . MET A 1 175 ? 10.700 -1.755 -2.804 1.00 91.12 175 MET A CA 1
ATOM 1435 C C . MET A 1 175 ? 10.751 -0.294 -2.339 1.00 91.12 175 MET A C 1
ATOM 1437 O O . MET A 1 175 ? 11.339 0.555 -3.007 1.00 91.12 175 MET A O 1
ATOM 1441 N N . MET A 1 176 ? 10.158 -0.016 -1.172 1.00 88.62 176 MET A N 1
ATOM 1442 C CA . MET A 1 176 ? 10.143 1.313 -0.547 1.00 88.62 176 MET A CA 1
ATOM 1443 C C . MET A 1 176 ? 9.423 2.411 -1.356 1.00 88.62 176 MET A C 1
ATOM 1445 O O . MET A 1 176 ? 9.683 3.597 -1.149 1.00 88.62 176 MET A O 1
ATOM 1449 N N . TRP A 1 177 ? 8.493 2.058 -2.248 1.00 94.44 177 TRP A N 1
ATOM 1450 C CA . TRP A 1 177 ? 7.717 3.027 -3.036 1.00 94.44 177 TRP A CA 1
ATOM 1451 C C . TRP A 1 177 ? 6.957 4.064 -2.185 1.00 94.44 177 TRP A C 1
ATOM 1453 O O . TRP A 1 177 ? 6.685 5.160 -2.662 1.00 94.44 177 TRP A O 1
ATOM 1463 N N . GLN A 1 178 ? 6.636 3.768 -0.921 1.00 94.50 178 GLN A N 1
ATOM 1464 C CA . GLN A 1 178 ? 5.962 4.692 -0.001 1.00 94.50 178 GLN A CA 1
ATOM 1465 C C . GLN A 1 178 ? 6.755 5.998 0.183 1.00 94.50 178 GLN A C 1
ATOM 1467 O O . GLN A 1 178 ? 6.159 7.067 0.323 1.00 94.50 178 GLN A O 1
ATOM 1472 N N . TYR A 1 179 ? 8.089 5.944 0.091 1.00 92.06 179 TYR A N 1
ATOM 1473 C CA . TYR A 1 179 ? 8.941 7.135 0.125 1.00 92.06 179 TYR A CA 1
ATOM 1474 C C . TYR A 1 179 ? 8.708 8.084 -1.056 1.00 92.06 179 TYR A C 1
ATOM 1476 O O . TYR A 1 179 ? 8.969 9.277 -0.930 1.00 92.06 179 TYR A O 1
ATOM 1484 N N . VAL A 1 180 ? 8.172 7.598 -2.181 1.00 94.38 180 VAL A N 1
ATOM 1485 C CA . VAL A 1 180 ? 7.738 8.451 -3.298 1.00 94.38 180 VAL A CA 1
ATOM 1486 C C . VAL A 1 180 ? 6.616 9.376 -2.835 1.00 94.38 180 VAL A C 1
ATOM 1488 O O . VAL A 1 180 ? 6.664 10.570 -3.107 1.00 94.38 180 VAL A O 1
ATOM 1491 N N . LEU A 1 181 ? 5.637 8.855 -2.090 1.00 95.31 181 LEU A N 1
ATOM 1492 C CA . LEU A 1 181 ? 4.534 9.661 -1.561 1.00 95.31 181 LEU A CA 1
ATOM 1493 C C . LEU A 1 181 ? 5.024 10.638 -0.490 1.00 95.31 181 LEU A C 1
ATOM 1495 O O . LEU A 1 181 ? 4.666 11.811 -0.515 1.00 95.31 181 LEU A O 1
ATOM 1499 N N . VAL A 1 182 ? 5.904 10.177 0.407 1.00 92.94 182 VAL A N 1
ATOM 1500 C CA . VAL A 1 182 ? 6.546 11.050 1.404 1.00 92.94 182 VAL A CA 1
ATOM 1501 C C . VAL A 1 182 ? 7.283 12.200 0.714 1.00 92.94 182 VAL A C 1
ATOM 1503 O O . VAL A 1 182 ? 7.156 13.350 1.132 1.00 92.94 182 VAL A O 1
ATOM 1506 N N . TYR A 1 183 ? 8.006 11.913 -0.370 1.00 92.19 183 TYR A N 1
ATOM 1507 C CA . TYR A 1 183 ? 8.690 12.930 -1.160 1.00 92.19 183 TYR A CA 1
ATOM 1508 C C . TYR A 1 183 ? 7.716 13.941 -1.775 1.00 92.19 183 TYR A C 1
ATOM 1510 O O . TYR A 1 183 ? 7.985 15.138 -1.740 1.00 92.19 183 TYR A O 1
ATOM 1518 N N . LEU A 1 184 ? 6.593 13.487 -2.333 1.00 93.00 184 LEU A N 1
ATOM 1519 C CA . LEU A 1 184 ? 5.605 14.373 -2.956 1.00 93.00 184 LEU A CA 1
ATOM 1520 C C . LEU A 1 184 ? 4.933 15.306 -1.936 1.00 93.00 184 LEU A C 1
ATOM 1522 O O . LEU A 1 184 ? 4.730 16.480 -2.236 1.00 93.00 184 LEU A O 1
ATOM 1526 N N . GLU A 1 185 ? 4.647 14.818 -0.726 1.00 92.25 185 GLU A N 1
ATOM 1527 C CA . GLU A 1 185 ? 3.961 15.610 0.305 1.00 92.25 185 GLU A CA 1
ATOM 1528 C C . GLU A 1 185 ? 4.880 16.539 1.087 1.00 92.25 185 GLU A C 1
ATOM 1530 O O . GLU A 1 185 ? 4.495 17.647 1.465 1.00 92.25 185 GLU A O 1
ATOM 1535 N N . TYR A 1 186 ? 6.089 16.073 1.371 1.00 88.69 186 TYR A N 1
ATOM 1536 C CA . TYR A 1 186 ? 6.966 16.716 2.338 1.00 88.69 186 TYR A CA 1
ATOM 1537 C C . TYR A 1 186 ? 8.269 17.208 1.681 1.00 88.69 186 TYR A C 1
ATOM 1539 O O . TYR A 1 186 ? 8.962 18.071 2.212 1.00 88.69 186 TYR A O 1
ATOM 1547 N N . GLY A 1 187 ? 8.595 16.755 0.475 1.00 84.75 187 GLY A N 1
ATOM 1548 C CA . GLY A 1 187 ? 9.868 17.036 -0.182 1.00 84.75 187 GLY A CA 1
ATOM 1549 C C . GLY A 1 187 ? 10.955 16.048 0.239 1.00 84.75 187 GLY A C 1
ATOM 1550 O O . GLY A 1 187 ? 10.687 14.972 0.772 1.00 84.75 187 GLY A O 1
ATOM 1551 N N . LYS A 1 188 ? 12.220 16.398 -0.019 1.00 71.75 188 LYS A N 1
ATOM 1552 C CA . LYS A 1 188 ? 13.368 15.497 0.172 1.00 71.75 188 LYS A CA 1
ATOM 1553 C C . LYS A 1 188 ? 13.688 15.277 1.661 1.00 71.75 188 LYS A C 1
ATOM 1555 O O . LYS A 1 188 ? 14.593 15.906 2.202 1.00 71.75 188 LYS A O 1
ATOM 1560 N N . TYR A 1 189 ? 12.931 14.387 2.298 1.00 65.19 189 TYR A N 1
ATOM 1561 C CA . TYR A 1 189 ? 13.167 13.893 3.658 1.00 65.19 189 TYR A CA 1
ATOM 1562 C C . TYR A 1 189 ? 13.969 12.592 3.693 1.00 65.19 189 TYR A C 1
ATOM 1564 O O . TYR A 1 189 ? 14.560 12.278 4.725 1.00 65.19 189 TYR A O 1
ATOM 1572 N N . ASP A 1 190 ? 14.053 11.862 2.576 1.00 61.00 190 ASP A N 1
ATOM 1573 C CA . ASP A 1 190 ? 15.026 10.784 2.473 1.00 61.00 190 ASP A CA 1
ATOM 1574 C C . ASP A 1 190 ? 16.426 11.369 2.231 1.00 61.00 190 ASP A C 1
ATOM 1576 O O . ASP A 1 190 ? 16.647 12.277 1.422 1.00 61.00 190 ASP A O 1
ATOM 1580 N N . VAL A 1 191 ? 17.387 10.879 3.003 1.00 49.53 191 VAL A N 1
ATOM 1581 C CA . VAL A 1 191 ? 18.803 11.162 2.799 1.00 49.53 191 VAL A CA 1
ATOM 1582 C C . VAL A 1 191 ? 19.441 9.824 2.472 1.00 49.53 191 VAL A C 1
ATOM 1584 O O . VAL A 1 191 ? 20.051 9.187 3.328 1.00 49.53 191 VAL A O 1
ATOM 1587 N N . ALA A 1 192 ? 19.257 9.322 1.248 1.00 50.97 192 ALA A N 1
ATOM 1588 C CA . ALA A 1 192 ? 20.021 8.143 0.860 1.00 50.97 192 ALA A CA 1
ATOM 1589 C C . ALA A 1 192 ? 21.523 8.481 0.886 1.00 50.97 192 ALA A C 1
ATOM 1591 O O . ALA A 1 192 ? 21.942 9.579 0.502 1.00 50.97 192 ALA A O 1
ATOM 1592 N N . MET A 1 193 ? 22.341 7.512 1.307 1.00 43.31 193 MET A N 1
ATOM 1593 C CA . MET A 1 193 ? 23.786 7.647 1.560 1.00 43.31 193 MET A CA 1
ATOM 1594 C C . MET A 1 193 ? 24.639 8.117 0.359 1.00 43.31 193 MET A C 1
ATOM 1596 O O . MET A 1 193 ? 25.845 8.295 0.507 1.00 43.31 193 MET A O 1
ATOM 1600 N N . LEU A 1 194 ? 24.052 8.335 -0.823 1.00 50.81 194 LEU A N 1
ATOM 1601 C CA . LEU A 1 194 ? 24.753 8.677 -2.068 1.00 50.81 194 LEU A CA 1
ATOM 1602 C C . LEU A 1 194 ? 24.116 9.855 -2.837 1.00 50.81 194 LEU A C 1
ATOM 1604 O O . LEU A 1 194 ? 24.389 10.043 -4.019 1.00 50.81 194 LEU A O 1
ATOM 1608 N N . GLY A 1 195 ? 23.270 10.665 -2.188 1.00 57.47 195 GLY A N 1
ATOM 1609 C CA . GLY A 1 195 ? 22.727 11.911 -2.756 1.00 57.47 195 GLY A CA 1
ATOM 1610 C C . GLY A 1 195 ? 21.525 11.756 -3.700 1.00 57.47 195 GLY A C 1
ATOM 1611 O O . GLY A 1 195 ? 20.857 12.756 -3.985 1.00 57.47 195 GLY A O 1
ATOM 1612 N N . LYS A 1 196 ? 21.203 10.529 -4.118 1.00 68.31 196 LYS A N 1
ATOM 1613 C CA . LYS A 1 196 ? 20.015 10.172 -4.906 1.00 68.31 196 LYS A CA 1
ATOM 1614 C C . LYS A 1 196 ? 18.866 9.751 -3.986 1.00 68.31 196 LYS A C 1
ATOM 1616 O O . LYS A 1 196 ? 19.115 9.009 -3.048 1.00 68.31 196 LYS A O 1
ATOM 1621 N N . SER A 1 197 ? 17.652 10.249 -4.205 1.00 84.06 197 SER A N 1
ATOM 1622 C CA . SER A 1 197 ? 16.499 9.898 -3.363 1.00 84.06 197 SER A CA 1
ATOM 1623 C C . SER A 1 197 ? 15.837 8.584 -3.786 1.00 84.06 197 SER A C 1
ATOM 1625 O O . SER A 1 197 ? 16.002 8.137 -4.921 1.00 84.06 197 SER A O 1
ATOM 1627 N N . ARG A 1 198 ? 15.037 7.978 -2.902 1.00 86.62 198 ARG A N 1
ATOM 1628 C CA . ARG A 1 198 ? 14.170 6.831 -3.230 1.00 86.62 198 ARG A CA 1
ATOM 1629 C C . ARG A 1 198 ? 13.175 7.186 -4.332 1.00 86.62 198 ARG A C 1
ATOM 1631 O O . ARG A 1 198 ? 12.860 6.334 -5.158 1.00 86.62 198 ARG A O 1
ATOM 1638 N N . TYR A 1 199 ? 12.738 8.445 -4.377 1.00 90.56 199 TYR A N 1
ATOM 1639 C CA . TYR A 1 199 ? 11.958 8.987 -5.488 1.00 90.56 199 TYR A CA 1
ATOM 1640 C C . TYR A 1 199 ? 12.724 8.882 -6.815 1.00 90.56 199 TYR A C 1
ATOM 1642 O O . TYR A 1 199 ? 12.191 8.354 -7.788 1.00 90.56 199 TYR A O 1
ATOM 1650 N N . ASP A 1 200 ? 13.982 9.333 -6.851 1.00 88.44 200 ASP A N 1
ATOM 1651 C CA . ASP A 1 200 ? 14.803 9.302 -8.068 1.00 88.44 200 ASP A CA 1
ATOM 1652 C C . ASP A 1 200 ? 15.087 7.858 -8.520 1.00 88.44 200 ASP A C 1
ATOM 1654 O O . ASP A 1 200 ? 15.113 7.566 -9.715 1.00 88.44 200 ASP A O 1
ATOM 1658 N N . ASP A 1 201 ? 15.311 6.936 -7.576 1.00 88.38 201 ASP A N 1
ATOM 1659 C CA . ASP A 1 201 ? 15.477 5.508 -7.874 1.00 88.38 201 ASP A CA 1
ATOM 1660 C C . ASP A 1 201 ? 14.212 4.909 -8.482 1.00 88.38 201 ASP A C 1
ATOM 1662 O O . ASP A 1 201 ? 14.280 4.281 -9.537 1.00 88.38 201 ASP A O 1
ATOM 1666 N N . PHE A 1 202 ? 13.057 5.150 -7.863 1.00 92.56 202 PHE A N 1
ATOM 1667 C CA . PHE A 1 202 ? 11.769 4.688 -8.368 1.00 92.56 202 PHE A CA 1
ATOM 1668 C C . PHE A 1 202 ? 11.477 5.250 -9.767 1.00 92.56 202 PHE A C 1
ATOM 1670 O O . PHE A 1 202 ? 11.161 4.490 -10.683 1.00 92.56 202 PHE A O 1
ATOM 1677 N N . ALA A 1 203 ? 11.642 6.562 -9.960 1.00 93.19 203 ALA A N 1
ATOM 1678 C CA . ALA A 1 203 ? 11.353 7.239 -11.221 1.00 93.19 203 ALA A CA 1
ATOM 1679 C C . ALA A 1 203 ? 12.274 6.794 -12.373 1.00 93.19 203 ALA A C 1
ATOM 1681 O O . ALA A 1 203 ? 11.816 6.703 -13.512 1.00 93.19 203 ALA A O 1
ATOM 1682 N N . GLU A 1 204 ? 13.551 6.494 -12.102 1.00 90.94 204 GLU A N 1
ATOM 1683 C CA . GLU A 1 204 ? 14.474 5.970 -13.118 1.00 90.94 204 GLU A CA 1
ATOM 1684 C C . GLU A 1 204 ? 14.256 4.480 -13.405 1.00 90.94 204 GLU A C 1
ATOM 1686 O O . GLU A 1 204 ? 14.304 4.062 -14.562 1.00 90.94 204 GLU A O 1
ATOM 1691 N N . ASN A 1 205 ? 14.048 3.663 -12.371 1.00 90.94 205 ASN A N 1
ATOM 1692 C CA . ASN A 1 205 ? 14.051 2.209 -12.513 1.00 90.94 205 ASN A CA 1
ATOM 1693 C C . ASN A 1 205 ? 12.713 1.647 -12.990 1.00 90.94 205 ASN A C 1
ATOM 1695 O O . ASN A 1 205 ? 12.706 0.705 -13.783 1.00 90.94 205 ASN A O 1
ATOM 1699 N N . MET A 1 206 ? 11.587 2.201 -12.533 1.00 94.62 206 MET A N 1
ATOM 1700 C CA . MET A 1 206 ? 10.268 1.655 -12.856 1.00 94.62 206 MET A CA 1
ATOM 1701 C C . MET A 1 206 ? 9.999 1.587 -14.365 1.00 94.62 206 MET A C 1
ATOM 1703 O O . MET A 1 206 ? 9.617 0.510 -14.811 1.00 94.62 206 MET A O 1
ATOM 1707 N N . PRO A 1 207 ? 10.275 2.624 -15.183 1.00 94.38 207 PRO A N 1
ATOM 1708 C CA . PRO A 1 207 ? 10.107 2.536 -16.639 1.00 94.38 207 PRO A CA 1
ATOM 1709 C C . PRO A 1 207 ? 11.062 1.549 -17.331 1.00 94.38 207 PRO A C 1
ATOM 1711 O O . PRO A 1 207 ? 10.770 1.072 -18.425 1.00 94.38 207 PRO A O 1
ATOM 1714 N N . ILE A 1 208 ? 12.219 1.253 -16.724 1.00 91.56 208 ILE A N 1
ATOM 1715 C CA . ILE A 1 208 ? 13.187 0.280 -17.260 1.00 91.56 208 ILE A CA 1
ATOM 1716 C C . ILE A 1 208 ? 12.682 -1.148 -17.030 1.00 91.56 208 ILE A C 1
ATOM 1718 O O . ILE A 1 208 ? 12.807 -1.992 -17.916 1.00 91.56 208 ILE A O 1
ATOM 1722 N N . ILE A 1 209 ? 12.125 -1.417 -15.846 1.00 92.19 209 ILE A N 1
ATOM 1723 C CA . ILE A 1 209 ? 11.594 -2.736 -15.471 1.00 92.19 209 ILE A CA 1
ATOM 1724 C C . ILE A 1 209 ? 10.217 -2.961 -16.105 1.00 92.19 209 ILE A C 1
ATOM 1726 O O . ILE A 1 209 ? 9.942 -4.040 -16.618 1.00 92.19 209 ILE A O 1
ATOM 1730 N N . PHE A 1 210 ? 9.366 -1.939 -16.089 1.00 94.88 210 PHE A N 1
ATOM 1731 C CA . PHE A 1 210 ? 7.983 -1.957 -16.552 1.00 94.88 210 PHE A CA 1
ATOM 1732 C C . PHE A 1 210 ? 7.798 -0.872 -17.624 1.00 94.88 210 PHE A C 1
ATOM 1734 O O . PHE A 1 210 ? 7.491 0.272 -17.291 1.00 94.88 210 PHE A O 1
ATOM 1741 N N . PRO A 1 211 ? 7.980 -1.185 -18.921 1.00 94.12 211 PRO A N 1
ATOM 1742 C CA . PRO A 1 211 ? 7.873 -0.197 -19.999 1.00 94.12 211 PRO A CA 1
ATOM 1743 C C . PRO A 1 211 ? 6.495 0.472 -20.132 1.00 94.12 211 PRO A C 1
ATOM 1745 O O . PRO A 1 211 ? 6.377 1.507 -20.784 1.00 94.12 211 PRO A O 1
ATOM 1748 N N . ASP A 1 212 ? 5.449 -0.122 -19.552 1.00 95.25 212 ASP A N 1
ATOM 1749 C CA . ASP A 1 212 ? 4.099 0.443 -19.454 1.00 95.25 212 ASP A CA 1
ATOM 1750 C C . ASP A 1 212 ? 3.948 1.456 -18.306 1.00 95.25 212 ASP A C 1
ATOM 1752 O O . ASP A 1 212 ? 2.964 2.198 -18.261 1.00 95.25 212 ASP A O 1
ATOM 1756 N N . PHE A 1 213 ? 4.893 1.493 -17.363 1.00 97.31 213 PHE A N 1
ATOM 1757 C CA . PHE A 1 213 ? 4.851 2.406 -16.231 1.00 97.31 213 PHE A CA 1
ATOM 1758 C C . PHE A 1 213 ? 5.136 3.846 -16.668 1.00 97.31 213 PHE A C 1
ATOM 1760 O O . PHE A 1 213 ? 6.097 4.135 -17.382 1.00 97.31 213 PHE A O 1
ATOM 1767 N N . ASN A 1 214 ? 4.324 4.777 -16.166 1.00 97.31 214 ASN A N 1
ATOM 1768 C CA . ASN A 1 214 ? 4.495 6.205 -16.382 1.00 97.31 214 ASN A CA 1
ATOM 1769 C C . ASN A 1 214 ? 4.422 6.952 -15.044 1.00 97.31 214 ASN A C 1
ATOM 1771 O O . ASN A 1 214 ? 3.421 6.873 -14.330 1.00 97.31 214 ASN A O 1
ATOM 1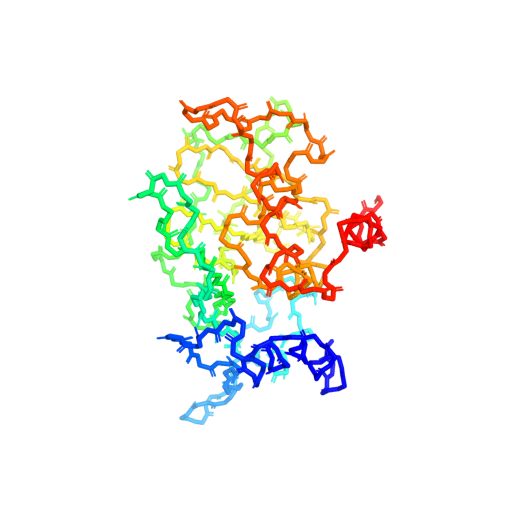775 N N . MET A 1 215 ? 5.482 7.699 -14.730 1.00 97.31 215 MET A N 1
ATOM 1776 C CA . MET A 1 215 ? 5.598 8.429 -13.468 1.00 97.31 215 MET A CA 1
ATOM 1777 C C . MET A 1 215 ? 4.556 9.547 -13.328 1.00 97.31 215 MET A C 1
ATOM 1779 O O . MET A 1 215 ? 4.002 9.737 -12.250 1.00 97.31 215 MET A O 1
ATOM 1783 N N . GLU A 1 216 ? 4.248 10.270 -14.408 1.00 97.94 216 GLU A N 1
ATOM 1784 C CA . GLU A 1 216 ? 3.233 11.329 -14.379 1.00 97.94 216 GLU A CA 1
ATOM 1785 C C . GLU A 1 216 ? 1.840 10.755 -14.111 1.00 97.94 216 GLU A C 1
ATOM 1787 O O . GLU A 1 216 ? 1.075 11.335 -13.345 1.00 97.94 216 GLU A O 1
ATOM 1792 N N . GLU A 1 217 ? 1.510 9.601 -14.697 1.00 98.25 217 GLU A N 1
ATOM 1793 C CA . GLU A 1 217 ? 0.239 8.918 -14.435 1.00 98.25 217 GLU A CA 1
ATOM 1794 C C . GLU A 1 217 ? 0.168 8.363 -13.009 1.00 98.25 217 GLU A C 1
ATOM 1796 O O . GLU A 1 217 ? -0.885 8.443 -12.379 1.00 98.25 217 GLU A O 1
ATOM 1801 N N . PHE A 1 218 ? 1.283 7.871 -12.457 1.00 98.44 218 PHE A N 1
ATOM 1802 C CA . PHE A 1 218 ? 1.352 7.472 -11.048 1.00 98.44 218 PHE A CA 1
ATOM 1803 C C . PHE A 1 218 ? 1.098 8.660 -10.107 1.00 98.44 218 PHE A C 1
ATOM 1805 O O . PHE A 1 218 ? 0.293 8.552 -9.183 1.00 98.44 218 PHE A O 1
ATOM 1812 N N . ILE A 1 219 ? 1.718 9.815 -10.372 1.00 98.31 219 ILE A N 1
ATOM 1813 C CA . ILE A 1 219 ? 1.499 11.039 -9.587 1.00 98.31 219 ILE A CA 1
ATOM 1814 C C . ILE A 1 219 ? 0.050 11.522 -9.729 1.00 98.31 219 ILE A C 1
ATOM 1816 O O . ILE A 1 219 ? -0.585 11.846 -8.730 1.00 98.31 219 ILE A O 1
ATOM 1820 N N . LYS A 1 220 ? -0.518 11.528 -10.943 1.00 98.50 220 LYS A N 1
ATOM 1821 C CA . LYS A 1 220 ? -1.933 11.888 -11.155 1.00 98.50 220 LYS A CA 1
ATOM 1822 C C . LYS A 1 220 ? -2.876 10.959 -10.396 1.00 98.50 220 LYS A C 1
ATOM 1824 O O . LYS A 1 220 ? -3.849 11.439 -9.816 1.00 98.50 220 LYS A O 1
ATOM 1829 N N . LEU A 1 221 ? -2.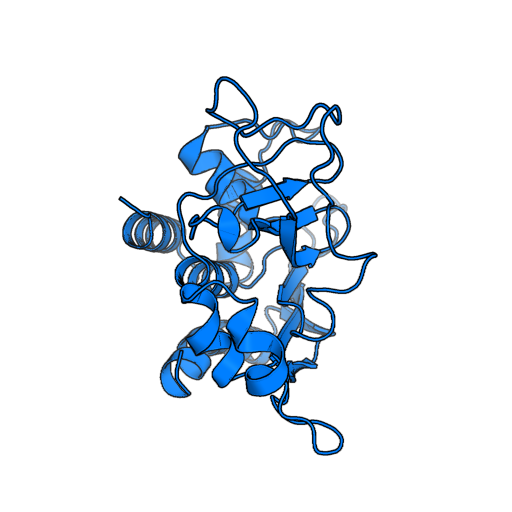594 9.654 -10.392 1.00 98.38 221 LEU A N 1
ATOM 1830 C CA . LEU A 1 221 ? -3.353 8.685 -9.611 1.00 98.38 221 LEU A CA 1
ATOM 1831 C C . LEU A 1 221 ? -3.282 9.037 -8.124 1.00 98.38 221 LEU A C 1
ATOM 1833 O O . LEU A 1 221 ? -4.329 9.157 -7.494 1.00 98.38 221 LEU A O 1
ATOM 1837 N N . TYR A 1 222 ? -2.081 9.277 -7.591 1.00 98.38 222 TYR A N 1
ATOM 1838 C CA . TYR A 1 222 ? -1.899 9.689 -6.201 1.00 98.38 222 TYR A CA 1
ATOM 1839 C C . TYR A 1 222 ? -2.719 10.937 -5.855 1.00 98.38 222 TYR A C 1
ATOM 1841 O O . TYR A 1 222 ? -3.558 10.879 -4.958 1.00 98.38 222 TYR A O 1
ATOM 1849 N N . GLU A 1 223 ? -2.566 12.019 -6.619 1.00 98.19 223 GLU A N 1
ATOM 1850 C CA . GLU A 1 223 ? -3.300 13.272 -6.406 1.00 98.19 223 GLU A CA 1
ATOM 1851 C C . GLU A 1 223 ? -4.822 13.083 -6.470 1.00 98.19 223 GLU A C 1
ATOM 1853 O O . GLU A 1 223 ? -5.567 13.712 -5.718 1.00 98.19 223 GLU A O 1
ATOM 1858 N N . SER A 1 224 ? -5.308 12.189 -7.338 1.00 98.00 224 SER A N 1
ATOM 1859 C CA . SER A 1 224 ? -6.742 11.895 -7.449 1.00 98.00 224 SER A CA 1
ATOM 1860 C C . SER A 1 224 ? -7.317 11.138 -6.247 1.00 98.00 224 SER A C 1
ATOM 1862 O O . SER A 1 224 ? -8.518 11.227 -5.992 1.00 98.00 224 SER A O 1
ATOM 1864 N N . LEU A 1 225 ? -6.467 10.417 -5.510 1.00 97.56 225 LEU A N 1
ATOM 1865 C CA . LEU A 1 225 ? -6.833 9.583 -4.364 1.00 97.56 225 LEU A CA 1
ATOM 1866 C C . LEU A 1 225 ? -6.681 10.306 -3.020 1.00 97.56 225 LEU A C 1
ATOM 1868 O O . LEU A 1 225 ? -7.072 9.751 -1.988 1.00 97.56 225 LEU A O 1
ATOM 1872 N N . LYS A 1 226 ? -6.117 11.521 -3.007 1.00 96.38 226 LYS A N 1
ATOM 1873 C CA . LYS A 1 226 ? -5.893 12.268 -1.767 1.00 96.38 226 LYS A CA 1
ATOM 1874 C C . LYS A 1 226 ? -7.207 12.573 -1.049 1.00 96.38 226 LYS A C 1
ATOM 1876 O O . LYS A 1 226 ? -8.176 13.054 -1.642 1.00 96.38 226 LYS A O 1
ATOM 1881 N N . ILE A 1 227 ? -7.211 12.326 0.257 1.00 93.12 227 ILE A N 1
ATOM 1882 C CA . ILE A 1 227 ? -8.287 12.742 1.156 1.00 93.12 227 ILE A CA 1
ATOM 1883 C C . ILE A 1 227 ? -8.246 14.276 1.238 1.00 93.12 227 ILE A C 1
ATOM 1885 O O . ILE A 1 227 ? -7.175 14.859 1.420 1.00 93.12 227 ILE A O 1
ATOM 1889 N N . LYS A 1 228 ? -9.405 14.915 1.050 1.00 76.94 228 LYS A N 1
ATOM 1890 C CA . LYS A 1 228 ? -9.566 16.376 1.075 1.00 76.94 228 LYS A CA 1
ATOM 1891 C C . LYS A 1 228 ? -9.769 16.915 2.481 1.00 76.94 228 LYS A C 1
ATOM 1893 O O . LYS A 1 228 ? -10.453 16.223 3.264 1.00 76.94 228 LYS A O 1
#

Radius of gyration: 17.75 Å; chains: 1; bounding box: 47×44×48 Å

Organism: NCBI:txid373672

pLDDT: mean 87.57, std 12.61, range [43.31, 98.5]

Secondary structure (DSSP, 8-state):
--HHHHHHHHHHHHHHHHTTSEEEEEEEEEPPSEETTEEHHHHHGGGS-GGGHHHHHH-S-EEEEEEE-----TTS--PPPEEEEEE--HHHHTSTTT-EE--TTS---BTT-SS----SEEEEEEEETTEEEEEE-GGG---EEEEEETTS-EEEEEEEHHHHHHHHHHTTTBTTTHHHHHHHHH-S----TTS--HHHHHHHHHHHH-TT--HHHHHHHHHHH---